Protein AF-A0A7W1N924-F1 (afdb_monomer_lite)

pLDDT: mean 76.44, std 26.99, range [22.59, 98.5]

Foldseek 3Di:
DDDDDDDDDDDDDPDDDDDDPPPPDDDDDDDDDDDPPPDDDDDDDDDDDDPPPDDDDDDDDDDDDDDDDDDDDDDDPDDDPDDDDPPDDPDDPPQAFPFQQEKFWEFDPFKIWIAHDCVLPVPRIDIFTLDLVSLVVVLVVSVVSVRAEYEYEYDPDSVPSSCVVCVVSNHHYAYFDCVQLVDPDDDDDRNVSRVSRRVCNRRVSTHGDDDDDPLVVVLVVLVVVLVVLVVQLVVLQVLLVVLCVVQQQQQVVQAVGLLDQLNLVLLVCVLVPDQQLLVSLVSDDPPGPDDSVVSSVSSDGNSDPVSNVSNVVSSVSSVVSVVSSVVSVVVSVVSVVVVDPDDPPD

Sequence (346 aa):
MNVDDERPGLKTDPHNGVANPFRAWSGSAANADNGGDVRLPPSIDPAGQSMQRFQRSWPEPLVIDGGIMSQARNPQPRRTRKASPPPRAPFDETLSKIHSHAAGIDIGASEHWVCIDPRLDAKSTRRFGAFTEDLDQLVSWLLERQITTVAMEATGIYWRSLYLKLSEAGIEAVLVDPRQTRNPRGRKTDMLDCQWIWQLHAHGLISGGFVPPEQMHALRQIMRLRCKRVKEIGVSLVEMQRALSAMNFKLQHVIADVGGKTGLAIIDAILAGTRDPRELARLRDYRCREDEKTIAKAMTGTWREECLFELAQARKDYQHFKDSIADCDTEIARRLETLLPKPSYE

Structure (mmCIF, N/CA/C/O backbone):
data_AF-A0A7W1N924-F1
#
_entry.id   AF-A0A7W1N924-F1
#
loop_
_atom_site.group_PDB
_atom_site.id
_atom_site.type_symbol
_atom_site.label_atom_id
_atom_site.label_alt_id
_atom_site.label_comp_id
_atom_site.label_asym_id
_atom_site.label_entity_id
_atom_site.label_seq_id
_atom_site.pdbx_PDB_ins_code
_atom_site.Cartn_x
_atom_site.Cartn_y
_atom_site.Cartn_z
_atom_site.occupancy
_atom_site.B_iso_or_equiv
_atom_site.auth_seq_id
_atom_site.auth_comp_id
_atom_site.auth_asym_id
_atom_site.auth_atom_id
_atom_site.pdbx_PDB_model_num
ATOM 1 N N . MET A 1 1 ? -77.540 -15.790 -20.356 1.00 36.84 1 MET A N 1
ATOM 2 C CA . MET A 1 1 ? -77.116 -17.177 -20.620 1.00 36.84 1 MET A CA 1
ATOM 3 C C . MET A 1 1 ? -76.049 -17.520 -19.598 1.00 36.84 1 MET A C 1
ATOM 5 O O . MET A 1 1 ? -75.052 -16.815 -19.561 1.00 36.84 1 MET A O 1
ATOM 9 N N . ASN A 1 2 ? -76.322 -18.489 -18.721 1.00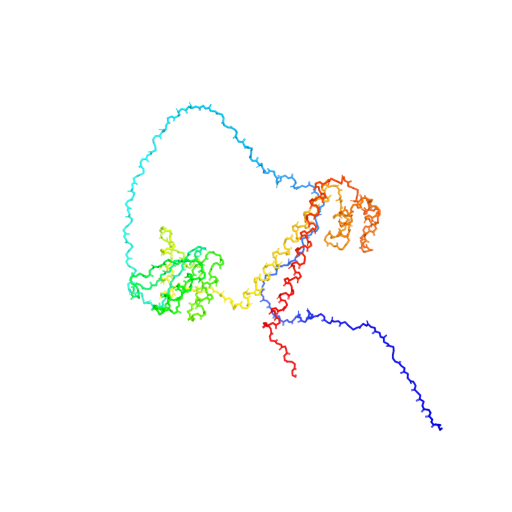 28.75 2 ASN A N 1
ATOM 10 C CA . ASN A 1 2 ? -75.537 -19.720 -18.517 1.00 28.75 2 ASN A CA 1
ATOM 11 C C . ASN A 1 2 ? -74.148 -19.742 -19.211 1.00 28.75 2 ASN A C 1
ATOM 13 O O . ASN A 1 2 ? -74.085 -19.414 -20.393 1.00 28.75 2 ASN A O 1
ATOM 17 N N . VAL A 1 3 ? -73.046 -20.193 -18.597 1.00 35.25 3 VAL A N 1
ATOM 18 C CA . VAL A 1 3 ? -72.894 -21.141 -17.468 1.00 35.25 3 VAL A CA 1
ATOM 19 C C . VAL A 1 3 ? -71.451 -21.044 -16.904 1.00 35.25 3 VAL A C 1
ATOM 21 O O . VAL A 1 3 ? -70.556 -20.742 -17.686 1.00 35.25 3 VAL A O 1
ATOM 24 N N . ASP A 1 4 ? -71.296 -21.216 -15.581 1.00 34.06 4 ASP A N 1
ATOM 25 C CA . ASP A 1 4 ? -70.270 -21.939 -14.769 1.00 34.06 4 ASP A CA 1
ATOM 26 C C . ASP A 1 4 ? -68.777 -22.014 -15.216 1.00 34.06 4 ASP A C 1
ATOM 28 O O . ASP A 1 4 ? -68.472 -22.009 -16.401 1.00 34.06 4 ASP A O 1
ATOM 32 N N . ASP A 1 5 ? -67.755 -22.218 -14.366 1.00 35.03 5 ASP A N 1
ATOM 33 C CA . ASP A 1 5 ? -67.502 -22.080 -12.908 1.00 35.03 5 ASP A CA 1
ATOM 34 C C . ASP A 1 5 ? -65.967 -22.307 -12.686 1.00 35.03 5 ASP A C 1
ATOM 36 O O . ASP A 1 5 ? -65.213 -22.494 -13.640 1.00 35.03 5 ASP A O 1
ATOM 40 N N . GLU A 1 6 ? -65.525 -22.315 -11.428 1.00 31.11 6 GLU A N 1
ATOM 41 C CA . GLU A 1 6 ? -64.261 -22.814 -10.861 1.00 31.11 6 GLU A CA 1
ATOM 42 C C . GLU A 1 6 ? -63.073 -21.840 -10.639 1.00 31.11 6 GLU A C 1
ATOM 44 O O . GLU A 1 6 ? -62.426 -21.271 -11.517 1.00 31.11 6 GLU A O 1
ATOM 49 N N . ARG A 1 7 ? -62.784 -21.706 -9.337 1.00 32.00 7 ARG A N 1
ATOM 50 C CA . ARG A 1 7 ? -61.612 -21.136 -8.638 1.00 32.00 7 ARG A CA 1
ATOM 51 C C . ARG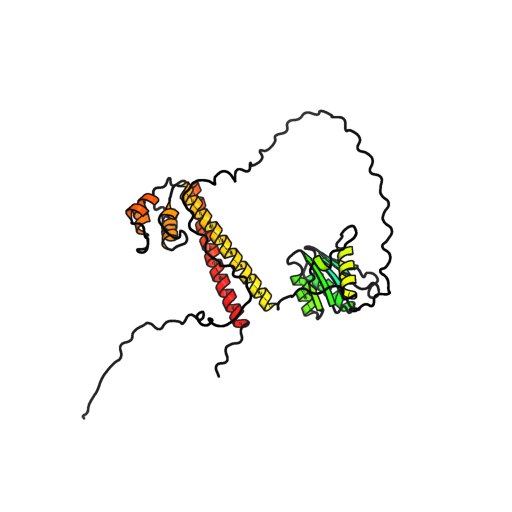 A 1 7 ? -60.491 -22.216 -8.555 1.00 32.00 7 ARG A C 1
ATOM 53 O O . ARG A 1 7 ? -60.816 -23.361 -8.850 1.00 32.00 7 ARG A O 1
ATOM 60 N N . PRO A 1 8 ? -59.237 -21.969 -8.077 1.00 39.28 8 PRO A N 1
ATOM 61 C CA . PRO A 1 8 ? -58.857 -20.963 -7.074 1.00 39.28 8 PRO A CA 1
ATOM 62 C C . PRO A 1 8 ? -57.503 -20.240 -7.248 1.00 39.28 8 PRO A C 1
ATOM 64 O O . PRO A 1 8 ? -56.686 -20.539 -8.110 1.00 39.28 8 PRO A O 1
ATOM 67 N N . GLY A 1 9 ? -57.280 -19.237 -6.390 1.00 29.94 9 GLY A N 1
ATOM 68 C CA . GLY A 1 9 ? -56.105 -18.364 -6.438 1.00 29.94 9 GLY A CA 1
ATOM 69 C C . GLY A 1 9 ? -54.878 -18.879 -5.679 1.00 29.94 9 GLY A C 1
ATOM 70 O O . GLY A 1 9 ? -54.983 -19.680 -4.749 1.00 29.94 9 GLY A O 1
ATOM 71 N N . LEU A 1 10 ? -53.717 -18.321 -6.030 1.00 27.48 10 LEU A N 1
ATOM 72 C CA . LEU A 1 10 ? -52.459 -18.482 -5.303 1.00 27.48 10 LEU A CA 1
ATOM 73 C C . LEU A 1 10 ? -52.115 -17.191 -4.547 1.00 27.48 10 LEU A C 1
ATOM 75 O O . LEU A 1 10 ? -52.182 -16.095 -5.102 1.00 27.48 10 LEU A O 1
ATOM 79 N N . LYS A 1 11 ? -51.740 -17.326 -3.272 1.00 28.50 11 LYS A N 1
ATOM 80 C CA . LYS A 1 11 ? -51.241 -16.215 -2.450 1.00 28.50 11 LYS A CA 1
ATOM 81 C C . LYS A 1 11 ? -49.817 -15.851 -2.876 1.00 28.50 11 LYS A C 1
ATOM 83 O O . LYS A 1 11 ? -49.002 -16.736 -3.117 1.00 28.50 11 LYS A O 1
ATOM 88 N N . THR A 1 12 ? -49.512 -14.560 -2.907 1.00 29.58 12 THR A N 1
ATOM 89 C CA . THR A 1 12 ? -48.149 -14.041 -3.069 1.00 29.58 12 THR A CA 1
ATOM 90 C C . THR A 1 12 ? -47.388 -14.105 -1.747 1.00 29.58 12 THR A C 1
ATOM 92 O O . THR A 1 12 ? -47.875 -13.557 -0.758 1.00 29.58 12 THR A O 1
ATOM 95 N N . ASP A 1 13 ? -46.188 -14.685 -1.746 1.00 28.47 13 ASP A N 1
ATOM 96 C CA . ASP A 1 13 ? -45.265 -14.678 -0.602 1.00 28.47 13 ASP A CA 1
ATOM 97 C C . ASP A 1 13 ? -43.918 -14.046 -1.035 1.00 28.47 13 ASP A C 1
ATOM 99 O O . ASP A 1 13 ? -43.325 -14.509 -2.016 1.00 28.47 13 ASP A O 1
ATOM 103 N N . PRO A 1 14 ? -43.433 -12.957 -0.403 1.00 31.56 14 PRO A N 1
ATOM 104 C CA . PRO A 1 14 ? -42.339 -12.145 -0.940 1.00 31.56 14 PRO A CA 1
ATOM 105 C C . PRO A 1 14 ? -40.959 -12.547 -0.390 1.00 31.56 14 PRO A C 1
ATOM 107 O O . PRO A 1 14 ? -40.269 -11.747 0.242 1.00 31.56 14 PRO A O 1
ATOM 110 N N . HIS A 1 15 ? -40.510 -13.770 -0.677 1.00 32.53 15 HIS A N 1
ATOM 111 C CA . HIS A 1 15 ? -39.132 -14.195 -0.399 1.00 32.53 15 HIS A CA 1
ATOM 112 C C . HIS A 1 15 ? -38.534 -14.985 -1.566 1.00 32.53 15 HIS A C 1
ATOM 114 O O . HIS A 1 15 ? -38.559 -16.213 -1.578 1.00 32.53 15 HIS A O 1
ATOM 120 N N . ASN A 1 16 ? -37.922 -14.276 -2.521 1.00 28.69 16 ASN A N 1
ATOM 121 C CA . ASN A 1 16 ? -37.004 -14.890 -3.479 1.00 28.69 16 ASN A CA 1
ATOM 122 C C . ASN A 1 16 ? -35.584 -14.368 -3.222 1.00 28.69 16 ASN A C 1
ATOM 124 O O . ASN A 1 16 ? -35.317 -13.171 -3.338 1.00 28.69 16 ASN A O 1
ATOM 128 N N . GLY A 1 17 ? -34.702 -15.256 -2.765 1.00 26.89 17 GLY A N 1
ATOM 129 C CA . GLY A 1 17 ? -33.365 -14.898 -2.299 1.00 26.89 17 GLY A CA 1
ATOM 130 C C . GLY A 1 17 ? -32.364 -14.771 -3.443 1.00 26.89 17 GLY A C 1
ATOM 131 O O . GLY A 1 17 ? -32.263 -15.656 -4.288 1.00 26.89 17 GLY A O 1
ATOM 132 N N . VAL A 1 18 ? -31.560 -13.706 -3.427 1.00 29.27 18 VAL A N 1
ATOM 133 C CA . VAL A 1 18 ? -30.380 -13.600 -4.295 1.00 29.27 18 VAL A CA 1
ATOM 134 C C . VAL A 1 18 ? -29.358 -14.649 -3.849 1.00 29.27 18 VAL A C 1
ATOM 136 O O . VAL A 1 18 ? -28.863 -14.609 -2.720 1.00 29.27 18 VAL A O 1
ATOM 139 N N . ALA A 1 19 ? -29.055 -15.607 -4.725 1.00 28.03 19 ALA A N 1
ATOM 140 C CA . ALA A 1 19 ? -28.103 -16.671 -4.435 1.00 28.03 19 ALA A CA 1
ATOM 141 C C . ALA A 1 19 ? -26.671 -16.117 -4.316 1.00 28.03 19 ALA A C 1
ATOM 143 O O . ALA A 1 19 ? -26.166 -15.449 -5.216 1.00 28.03 19 ALA A O 1
ATOM 144 N N . ASN A 1 20 ? -26.004 -16.423 -3.202 1.00 31.23 20 ASN A N 1
ATOM 145 C CA . ASN A 1 20 ? -24.604 -16.071 -2.969 1.00 31.23 20 ASN A CA 1
ATOM 146 C C . ASN A 1 20 ? -23.681 -17.014 -3.781 1.00 31.23 20 ASN A C 1
ATOM 148 O O . ASN A 1 20 ? -23.712 -18.222 -3.530 1.00 31.23 20 ASN A O 1
ATOM 152 N N . PRO A 1 21 ? -22.843 -16.509 -4.711 1.00 27.70 21 PRO A N 1
ATOM 153 C CA . PRO A 1 21 ? -22.075 -17.346 -5.639 1.00 27.70 21 PRO A CA 1
ATOM 154 C C . PRO A 1 21 ? -20.887 -18.105 -5.011 1.00 27.70 21 PRO A C 1
ATOM 156 O O . PRO A 1 21 ? -20.275 -18.934 -5.677 1.00 27.70 21 PRO A O 1
ATOM 159 N N . PHE A 1 22 ? -20.553 -17.886 -3.735 1.00 28.69 22 PHE A N 1
ATOM 160 C CA . PHE A 1 22 ? -19.347 -18.449 -3.101 1.00 28.69 22 PHE A CA 1
ATOM 161 C C . PHE A 1 22 ? -19.443 -19.916 -2.625 1.00 28.69 22 PHE A C 1
ATOM 163 O O . PHE A 1 22 ? -18.600 -20.358 -1.845 1.00 28.69 22 PHE A O 1
ATOM 170 N N . ARG A 1 23 ? -20.454 -20.696 -3.042 1.00 28.05 23 ARG A N 1
ATOM 171 C CA . ARG A 1 23 ? -20.750 -22.015 -2.434 1.00 28.05 23 ARG A CA 1
ATOM 172 C C . ARG A 1 23 ? -20.364 -23.262 -3.240 1.00 28.05 23 ARG A C 1
ATOM 174 O O . ARG A 1 23 ? -20.746 -24.359 -2.844 1.00 28.05 23 ARG A O 1
ATOM 181 N N . ALA A 1 24 ? -19.605 -23.119 -4.324 1.00 27.50 24 ALA A N 1
ATOM 182 C CA . ALA A 1 24 ? -19.216 -24.231 -5.194 1.00 27.50 24 ALA A CA 1
ATOM 183 C C . ALA A 1 24 ? -17.688 -24.374 -5.321 1.00 27.50 24 ALA A C 1
ATOM 185 O O . ALA A 1 24 ? -17.133 -24.037 -6.359 1.00 27.50 24 ALA A O 1
ATOM 186 N N . TRP A 1 25 ? -17.014 -24.880 -4.276 1.00 23.36 25 TRP A N 1
ATOM 187 C CA . TRP A 1 25 ? -15.669 -25.483 -4.374 1.00 23.36 25 TRP A CA 1
ATOM 188 C C . TRP A 1 25 ? -15.350 -26.321 -3.114 1.00 23.36 25 TRP A C 1
ATOM 190 O O . TRP A 1 25 ? -14.852 -25.799 -2.118 1.00 23.36 25 TRP A O 1
ATOM 200 N N . SER A 1 26 ? -15.644 -27.629 -3.131 1.00 25.59 26 SER A N 1
ATOM 201 C CA . SER A 1 26 ? -15.153 -28.568 -2.103 1.00 25.59 26 SER A CA 1
ATOM 202 C C . SER A 1 26 ? -15.081 -30.023 -2.595 1.00 25.59 26 SER A C 1
ATOM 204 O O . SER A 1 26 ? -16.112 -30.625 -2.887 1.00 25.59 26 SER A O 1
ATOM 206 N N . GLY A 1 27 ? -13.856 -30.573 -2.592 1.00 22.59 27 GLY A N 1
ATOM 207 C CA . GLY A 1 27 ? -13.473 -31.949 -2.967 1.00 22.59 27 GLY A CA 1
ATOM 208 C C . GLY A 1 27 ? -13.093 -32.106 -4.451 1.00 22.59 27 GLY A C 1
ATOM 209 O O . GLY A 1 27 ? -13.760 -31.538 -5.304 1.00 22.59 27 GLY A O 1
ATOM 210 N N . SER A 1 28 ? -12.068 -32.866 -4.860 1.00 23.89 28 SER A N 1
ATOM 211 C CA . SER A 1 28 ? -10.916 -33.500 -4.170 1.00 23.89 28 SER A CA 1
ATOM 212 C C . SER A 1 28 ? -9.960 -34.031 -5.270 1.00 23.89 28 SER A C 1
ATOM 214 O O . SER A 1 28 ? -10.451 -34.353 -6.346 1.00 23.89 28 SER A O 1
ATOM 216 N N . ALA A 1 29 ? -8.635 -34.193 -5.153 1.00 24.69 29 ALA A N 1
ATOM 217 C CA . ALA A 1 29 ? -7.624 -33.989 -4.096 1.00 24.69 29 ALA A CA 1
ATOM 218 C C . ALA A 1 29 ? -6.278 -33.586 -4.808 1.00 24.69 29 ALA A C 1
ATOM 220 O O . ALA A 1 29 ? -6.346 -33.176 -5.962 1.00 24.69 29 ALA A O 1
ATOM 221 N N . ALA A 1 30 ? -5.035 -33.632 -4.295 1.00 25.44 30 ALA A N 1
ATOM 222 C CA . ALA A 1 30 ? -4.430 -34.112 -3.043 1.00 25.44 30 ALA A CA 1
ATOM 223 C C . ALA A 1 30 ? -3.067 -33.409 -2.763 1.00 25.44 30 ALA A C 1
ATOM 225 O O . ALA A 1 30 ? -2.529 -32.719 -3.622 1.00 25.44 30 ALA A O 1
ATOM 226 N N . ASN A 1 31 ? -2.508 -33.652 -1.571 1.00 24.95 31 ASN A N 1
ATOM 227 C CA . ASN A 1 31 ? -1.108 -33.526 -1.119 1.00 24.95 31 ASN A CA 1
ATOM 228 C C . ASN A 1 31 ? -0.146 -32.497 -1.760 1.00 24.95 31 ASN A C 1
ATOM 230 O O . ASN A 1 31 ? 0.613 -32.816 -2.674 1.00 24.95 31 ASN A O 1
ATOM 234 N N . ALA A 1 32 ? 0.017 -31.367 -1.064 1.00 26.88 32 ALA A N 1
ATOM 235 C CA . ALA A 1 32 ? 1.338 -30.869 -0.657 1.00 26.88 32 ALA A CA 1
ATOM 236 C C . ALA A 1 32 ? 1.207 -30.111 0.681 1.00 26.88 32 ALA A C 1
ATOM 238 O O . ALA A 1 32 ? 0.388 -29.199 0.795 1.00 26.88 32 ALA A O 1
ATOM 239 N N . ASP A 1 33 ? 1.978 -30.498 1.701 1.00 30.31 33 ASP A N 1
ATOM 240 C CA . ASP A 1 33 ? 1.878 -29.933 3.054 1.00 30.31 33 ASP A CA 1
ATOM 241 C C . ASP A 1 33 ? 2.389 -28.486 3.152 1.00 30.31 33 ASP A C 1
ATOM 243 O O . ASP A 1 33 ? 3.551 -28.208 2.853 1.00 30.31 33 ASP A O 1
ATOM 247 N N . ASN A 1 34 ? 1.533 -27.586 3.654 1.00 27.47 34 ASN A N 1
ATOM 248 C CA . ASN A 1 34 ? 1.884 -26.507 4.595 1.00 27.47 34 ASN A CA 1
ATOM 249 C C . ASN A 1 34 ? 0.614 -25.755 5.050 1.00 27.47 34 ASN A C 1
ATOM 251 O O . ASN A 1 34 ? 0.309 -24.647 4.605 1.00 27.47 34 ASN A O 1
ATOM 255 N N . GLY A 1 35 ? -0.157 -26.381 5.944 1.00 24.70 35 GLY A N 1
ATOM 256 C CA . GLY A 1 35 ? -1.385 -25.812 6.504 1.00 24.70 35 GLY A CA 1
ATOM 257 C C . GLY A 1 35 ? -1.130 -24.744 7.573 1.00 24.70 35 GLY A C 1
ATOM 258 O O . GLY A 1 35 ? -1.071 -25.052 8.761 1.00 24.70 35 GLY A O 1
ATOM 259 N N . GLY A 1 36 ? -1.035 -23.477 7.165 1.00 25.31 36 GLY A N 1
ATOM 260 C CA . GLY A 1 36 ? -1.082 -22.327 8.074 1.00 25.31 36 GLY A CA 1
ATOM 261 C C . GLY A 1 36 ? -2.518 -21.978 8.479 1.00 25.31 36 GLY A C 1
ATOM 262 O O . GLY A 1 36 ? -3.127 -21.104 7.868 1.00 25.31 36 GLY A O 1
ATOM 263 N N . ASP A 1 37 ? -3.051 -22.663 9.494 1.00 25.94 37 ASP A N 1
ATOM 264 C CA . ASP A 1 37 ? -4.387 -22.436 10.071 1.00 25.94 37 ASP A CA 1
ATOM 265 C C . ASP A 1 37 ? -4.533 -20.988 10.595 1.00 25.94 37 ASP A C 1
ATOM 267 O O . ASP A 1 37 ? -3.957 -20.626 11.626 1.00 25.94 37 ASP A O 1
ATOM 271 N N . VAL A 1 38 ? -5.287 -20.135 9.884 1.00 29.89 38 VAL A N 1
ATOM 272 C CA . VAL A 1 38 ? -5.553 -18.742 10.295 1.00 29.89 38 VAL A CA 1
ATOM 273 C C . VAL A 1 38 ? -6.630 -18.726 11.379 1.00 29.89 38 VAL A C 1
ATOM 275 O O . VAL A 1 38 ? -7.768 -18.300 11.173 1.00 29.89 38 VAL A O 1
ATOM 278 N N . ARG A 1 39 ? -6.249 -19.173 12.576 1.00 24.81 39 ARG A N 1
ATOM 279 C CA . ARG A 1 39 ? -7.031 -18.922 13.785 1.00 24.81 39 ARG A CA 1
ATOM 280 C C . ARG A 1 39 ? -6.991 -17.437 14.112 1.00 24.81 39 ARG A C 1
ATOM 282 O O . ARG A 1 39 ? -5.923 -16.825 14.162 1.00 24.81 39 ARG A O 1
ATOM 289 N N . LEU A 1 40 ? -8.159 -16.882 14.422 1.00 30.25 40 LEU A N 1
ATOM 290 C CA . LEU A 1 40 ? -8.235 -15.677 15.243 1.00 30.25 40 LEU A CA 1
ATOM 291 C C . LEU A 1 40 ? -7.469 -15.939 16.556 1.00 30.25 40 LEU A C 1
ATOM 293 O O . LEU A 1 40 ? -7.555 -17.055 17.081 1.00 30.25 40 LEU A O 1
ATOM 297 N N . PRO A 1 41 ? -6.712 -14.961 17.085 1.00 31.19 41 PRO A N 1
ATOM 298 C CA . PRO A 1 41 ? -5.990 -15.153 18.336 1.00 31.19 41 PRO A CA 1
ATOM 299 C C . PRO A 1 41 ? -6.976 -15.507 19.462 1.00 31.19 41 PRO A C 1
ATOM 301 O O . PRO A 1 41 ? -8.076 -14.946 19.500 1.00 31.19 41 PRO A O 1
ATOM 304 N N . PRO A 1 42 ? -6.618 -16.431 20.372 1.00 28.89 42 PRO A N 1
ATOM 305 C CA . PRO A 1 42 ? -7.481 -16.779 21.490 1.00 28.89 42 PRO A CA 1
ATOM 306 C C . PRO A 1 42 ? -7.708 -15.567 22.401 1.00 28.89 42 PRO A C 1
ATOM 308 O O . PRO A 1 42 ? -6.880 -14.657 22.481 1.00 28.89 42 PRO A O 1
ATOM 311 N N . SER A 1 43 ? -8.840 -15.583 23.103 1.00 32.38 43 SER A N 1
ATOM 312 C CA . SER A 1 43 ? -9.196 -14.600 24.125 1.00 32.38 43 SER A CA 1
ATOM 313 C C . SER A 1 43 ? -8.056 -14.386 25.121 1.00 32.38 43 SER A C 1
ATOM 315 O O . SER A 1 43 ? -7.522 -15.351 25.667 1.00 32.38 43 SER A O 1
ATOM 317 N N . ILE A 1 44 ? -7.716 -13.121 25.376 1.00 37.56 44 ILE A N 1
ATOM 318 C CA . ILE A 1 44 ? -6.701 -12.736 26.361 1.00 37.56 44 ILE A CA 1
ATOM 319 C C . ILE A 1 44 ? -7.202 -13.116 27.759 1.00 37.56 44 ILE A C 1
ATOM 321 O O . ILE A 1 44 ? -8.193 -12.560 28.234 1.00 37.56 44 ILE A O 1
ATOM 325 N N . ASP A 1 45 ? -6.502 -14.045 28.407 1.00 29.34 45 ASP A N 1
ATOM 326 C CA . ASP A 1 45 ? -6.783 -14.471 29.781 1.00 29.34 45 ASP A CA 1
ATOM 327 C C . ASP A 1 45 ? -6.360 -13.373 30.789 1.00 29.34 45 ASP A C 1
ATOM 329 O O . ASP A 1 45 ? -5.341 -12.699 30.576 1.00 29.34 45 ASP A O 1
ATOM 333 N N . PRO A 1 46 ? -7.107 -13.131 31.885 1.00 34.59 46 PRO A N 1
ATOM 334 C CA . PRO A 1 46 ? -6.949 -11.930 32.698 1.00 34.59 46 PRO A CA 1
ATOM 335 C C . PRO A 1 46 ? -5.900 -12.108 33.808 1.00 34.59 46 PRO A C 1
ATOM 337 O O . PRO A 1 46 ? -6.231 -12.227 34.987 1.00 34.59 46 PRO A O 1
ATOM 340 N N . ALA A 1 47 ? -4.617 -12.044 33.448 1.00 29.16 47 ALA A N 1
ATOM 341 C CA . ALA A 1 47 ? -3.515 -11.922 34.404 1.00 29.16 47 ALA A CA 1
ATOM 342 C C . ALA A 1 47 ? -2.597 -10.747 34.030 1.00 29.16 47 ALA A C 1
ATOM 344 O O . ALA A 1 47 ? -1.924 -10.752 33.000 1.00 29.16 47 ALA A O 1
ATOM 345 N N . GLY A 1 48 ? -2.574 -9.707 34.868 1.00 40.16 48 GLY A N 1
ATOM 346 C CA . GLY A 1 48 ? -1.811 -8.485 34.607 1.00 40.16 48 GLY A CA 1
ATOM 347 C C . GLY A 1 48 ? -0.299 -8.708 34.678 1.00 40.16 48 GLY A C 1
ATOM 348 O O . GLY A 1 48 ? 0.266 -8.697 35.768 1.00 40.16 48 GLY A O 1
ATOM 349 N N . GLN A 1 49 ? 0.359 -8.875 33.525 1.00 34.12 49 GLN A N 1
ATOM 350 C CA . GLN A 1 49 ? 1.820 -9.015 33.444 1.00 34.12 49 GLN A CA 1
ATOM 351 C C . GLN A 1 49 ? 2.399 -8.615 32.064 1.00 34.12 49 GLN A C 1
ATOM 353 O O . GLN A 1 49 ? 3.015 -9.414 31.365 1.00 34.12 49 GLN A O 1
ATOM 358 N N . SER A 1 50 ? 2.223 -7.351 31.649 1.00 32.56 50 SER A N 1
ATOM 359 C CA . SER A 1 50 ? 2.929 -6.804 30.463 1.00 32.56 50 SER A CA 1
ATOM 360 C C . SER A 1 50 ? 3.177 -5.280 30.436 1.00 32.56 50 SER A C 1
ATOM 362 O O . SER A 1 50 ? 3.807 -4.782 29.501 1.00 32.56 50 SER A O 1
ATOM 364 N N . MET A 1 51 ? 2.796 -4.516 31.469 1.00 28.44 51 MET A N 1
ATOM 365 C CA . MET A 1 51 ? 3.012 -3.054 31.545 1.00 28.44 51 MET A CA 1
ATOM 366 C C . MET A 1 51 ? 4.439 -2.634 31.982 1.00 28.44 51 MET A C 1
ATOM 368 O O . MET A 1 51 ? 4.604 -1.793 32.857 1.00 28.44 51 MET A O 1
ATOM 372 N N . GLN A 1 52 ? 5.493 -3.195 31.373 1.00 31.83 52 GLN A N 1
ATOM 373 C CA . GLN A 1 52 ? 6.889 -2.749 31.603 1.00 31.83 52 GLN A CA 1
ATOM 374 C C . GLN A 1 52 ? 7.765 -2.661 30.335 1.00 31.83 52 GLN A C 1
ATOM 376 O O . GLN A 1 52 ? 8.988 -2.562 30.414 1.00 31.83 52 GLN A O 1
ATOM 381 N N . ARG A 1 53 ? 7.169 -2.649 29.136 1.00 32.97 53 ARG A N 1
ATOM 382 C CA . ARG A 1 53 ? 7.904 -2.410 27.879 1.00 32.97 53 ARG A CA 1
ATOM 383 C C . ARG A 1 53 ? 7.196 -1.420 26.956 1.00 32.97 53 ARG A C 1
ATOM 385 O O . ARG A 1 53 ? 6.843 -1.797 25.854 1.00 32.97 53 ARG A O 1
ATOM 392 N N . PHE A 1 54 ? 7.035 -0.165 27.381 1.00 29.06 54 PHE A N 1
ATOM 393 C CA . PHE A 1 54 ? 6.971 1.003 26.478 1.00 29.06 54 PHE A CA 1
ATOM 394 C C . PHE A 1 54 ? 7.116 2.315 27.271 1.00 29.06 54 PHE A C 1
ATOM 396 O O . PHE A 1 54 ? 6.206 3.129 27.359 1.00 29.06 54 PHE A O 1
ATOM 403 N N . GLN A 1 55 ? 8.301 2.529 27.847 1.00 30.25 55 GLN A N 1
ATOM 404 C CA . GLN A 1 55 ? 8.696 3.817 28.420 1.00 30.25 55 GLN A CA 1
ATOM 405 C C . GLN A 1 55 ? 10.030 4.225 27.786 1.00 30.25 55 GLN A C 1
ATOM 407 O O . GLN A 1 55 ? 11.104 4.019 28.344 1.00 30.25 55 GLN A O 1
ATOM 412 N N . ARG A 1 56 ? 9.961 4.715 26.540 1.00 29.70 56 ARG A N 1
ATOM 413 C CA . ARG A 1 56 ? 11.097 5.360 25.870 1.00 29.70 56 ARG A CA 1
ATOM 414 C C . ARG A 1 56 ? 10.971 6.863 26.067 1.00 29.70 56 ARG A C 1
ATOM 416 O O . ARG A 1 56 ? 9.950 7.449 25.722 1.00 29.70 56 ARG A O 1
ATOM 423 N N . SER A 1 57 ? 12.004 7.437 26.668 1.00 31.16 57 SER A N 1
ATOM 424 C CA . SER A 1 57 ? 12.127 8.854 26.979 1.00 31.16 57 SER A CA 1
ATOM 425 C C . SER A 1 57 ? 12.113 9.722 25.722 1.00 31.16 57 SER A C 1
ATOM 427 O O . SER A 1 57 ? 12.773 9.415 24.728 1.00 31.16 57 SER A O 1
ATOM 429 N N . TRP A 1 58 ? 11.404 10.845 25.806 1.00 28.89 58 TRP A N 1
ATOM 430 C CA . TRP A 1 58 ? 11.639 11.992 24.935 1.00 28.89 58 TRP A CA 1
ATOM 431 C C . TRP A 1 58 ? 12.868 12.754 25.465 1.00 28.89 58 TRP A C 1
ATOM 433 O O . TRP A 1 58 ? 13.000 12.875 26.684 1.00 28.89 58 TRP A O 1
ATOM 443 N N . PRO A 1 59 ? 13.788 13.229 24.608 1.00 32.31 59 PRO A N 1
ATOM 444 C CA . PRO A 1 59 ? 14.927 14.029 25.049 1.00 32.31 59 PRO A CA 1
ATOM 445 C C . PRO A 1 59 ? 14.508 15.482 25.320 1.00 32.31 59 PRO A C 1
ATOM 447 O O . PRO A 1 59 ? 13.810 16.089 24.508 1.00 32.31 59 PRO A O 1
ATOM 450 N N . GLU A 1 60 ? 14.959 16.047 26.441 1.00 34.38 60 GLU A N 1
ATOM 451 C CA . GLU A 1 60 ? 14.758 17.466 26.761 1.00 34.38 60 GLU A CA 1
ATOM 452 C C . GLU A 1 60 ? 15.678 18.393 25.937 1.00 34.38 60 GLU A C 1
ATOM 454 O O . GLU A 1 60 ? 16.771 17.981 25.530 1.00 34.38 60 GLU A O 1
ATOM 459 N N . PRO A 1 61 ? 15.267 19.652 25.682 1.00 32.28 61 PRO A N 1
ATOM 460 C CA . PRO A 1 61 ? 16.079 20.620 24.950 1.00 32.28 61 PRO A CA 1
ATOM 461 C C . PRO A 1 61 ? 17.208 21.199 25.820 1.00 32.28 61 PRO A C 1
ATOM 463 O O . PRO A 1 61 ? 16.957 21.806 26.860 1.00 32.28 61 PRO A O 1
ATOM 466 N N . LEU A 1 62 ? 18.461 21.083 25.364 1.00 31.97 62 LEU A N 1
ATOM 467 C CA . LEU A 1 62 ? 19.593 21.759 26.007 1.00 31.97 62 LEU A CA 1
ATOM 468 C C . LEU A 1 62 ? 19.605 23.264 25.701 1.00 31.97 62 LEU A C 1
ATOM 470 O O . LEU A 1 62 ? 19.757 23.675 24.551 1.00 31.97 62 LEU A O 1
ATOM 474 N N . VAL A 1 63 ? 19.563 24.069 26.762 1.00 30.30 63 VAL A N 1
ATOM 475 C CA . VAL A 1 63 ? 20.025 25.463 26.761 1.00 30.30 63 VAL A CA 1
ATOM 476 C C . VAL A 1 63 ? 21.552 25.462 26.885 1.00 30.30 63 VAL A C 1
ATOM 478 O O . VAL A 1 63 ? 22.103 24.707 27.686 1.00 30.30 63 VAL A O 1
ATOM 481 N N . ILE A 1 64 ? 22.244 26.296 26.103 1.00 35.09 64 ILE A N 1
ATOM 482 C CA . ILE A 1 64 ? 23.702 26.466 26.184 1.00 35.09 64 ILE A CA 1
ATOM 483 C C . ILE A 1 64 ? 24.008 27.949 26.386 1.00 35.09 64 ILE A C 1
ATOM 485 O O . ILE A 1 64 ? 23.886 28.736 25.449 1.00 35.09 64 ILE A O 1
ATOM 489 N N . ASP A 1 65 ? 24.436 28.296 27.598 1.00 32.44 65 ASP A N 1
ATOM 490 C CA . ASP A 1 65 ? 25.064 29.583 27.898 1.00 32.44 65 ASP A CA 1
ATOM 491 C C . ASP A 1 65 ? 26.590 29.511 27.710 1.00 32.44 65 ASP A C 1
ATOM 493 O O . ASP A 1 65 ? 27.197 28.436 27.725 1.00 32.44 65 ASP A O 1
ATOM 497 N N . GLY A 1 66 ? 27.210 30.664 27.454 1.00 29.81 66 GLY A N 1
ATOM 498 C CA . GLY A 1 66 ? 28.565 30.745 26.899 1.00 29.81 66 GLY A CA 1
ATOM 499 C C . GLY A 1 66 ? 29.720 30.417 27.859 1.00 29.81 66 GLY A C 1
ATOM 500 O O . GLY A 1 66 ? 29.687 30.722 29.047 1.00 29.81 66 GLY A O 1
ATOM 501 N N . GLY A 1 67 ? 30.814 29.880 27.304 1.00 28.98 67 GLY A N 1
ATOM 502 C CA . GLY A 1 67 ? 32.082 29.692 28.018 1.00 28.98 67 GLY A CA 1
ATOM 503 C C . GLY A 1 67 ? 33.136 28.972 27.172 1.00 28.98 67 GLY A C 1
ATOM 504 O O . GLY A 1 67 ? 33.041 27.770 26.937 1.00 28.98 67 GLY A O 1
ATOM 505 N N . ILE A 1 68 ? 34.156 29.693 26.697 1.00 31.42 68 ILE A N 1
ATOM 506 C CA . ILE A 1 68 ? 35.228 29.114 25.871 1.00 31.42 68 ILE A CA 1
ATOM 507 C C . ILE A 1 68 ? 36.275 28.447 26.773 1.00 31.42 68 ILE A C 1
ATOM 509 O O . ILE A 1 68 ? 37.044 29.134 27.440 1.00 31.42 68 ILE A O 1
ATOM 513 N N . MET A 1 69 ? 36.380 27.115 26.718 1.00 29.48 69 MET A N 1
ATOM 514 C CA . MET A 1 69 ? 37.570 26.385 27.174 1.00 29.48 69 MET A CA 1
ATOM 515 C C . MET A 1 69 ? 38.178 25.581 26.023 1.00 29.48 69 MET A C 1
ATOM 517 O O . MET A 1 69 ? 37.592 24.629 25.509 1.00 29.48 69 MET A O 1
ATOM 521 N N . SER A 1 70 ? 39.387 25.963 25.617 1.00 31.23 70 SER A N 1
ATOM 522 C CA . SER A 1 70 ? 40.146 25.296 24.562 1.00 31.23 70 SER A CA 1
ATOM 523 C C . SER A 1 70 ? 40.819 24.020 25.079 1.00 31.23 70 SER A C 1
ATOM 525 O O . SER A 1 70 ? 41.877 24.088 25.705 1.00 31.23 70 SER A O 1
ATOM 527 N N . GLN A 1 71 ? 40.256 22.849 24.775 1.00 34.50 71 GLN A N 1
ATOM 528 C CA . GLN A 1 71 ? 40.980 21.584 24.934 1.00 34.50 71 GLN A CA 1
ATOM 529 C C . GLN A 1 71 ? 41.877 21.312 23.716 1.00 34.50 71 GLN A C 1
ATOM 531 O O . GLN A 1 71 ? 41.457 21.446 22.563 1.00 34.50 71 GLN A O 1
ATOM 536 N N . ALA A 1 72 ? 43.130 20.936 23.978 1.00 36.25 72 ALA A N 1
ATOM 537 C CA . ALA A 1 72 ? 44.123 20.661 22.947 1.00 36.25 72 ALA A CA 1
ATOM 538 C C . ALA A 1 72 ? 43.727 19.434 22.106 1.00 36.25 72 ALA A C 1
ATOM 540 O O . ALA A 1 72 ? 43.476 18.350 22.634 1.00 36.25 72 ALA A O 1
ATOM 541 N N . ARG A 1 73 ? 43.693 19.590 20.777 1.00 35.44 73 ARG A N 1
ATOM 542 C CA . ARG A 1 73 ? 43.389 18.484 19.859 1.00 35.44 73 ARG A CA 1
ATOM 543 C C . ARG A 1 73 ? 44.613 17.587 19.707 1.00 35.44 73 ARG A C 1
ATOM 545 O O . ARG A 1 73 ? 45.622 18.008 19.148 1.00 35.44 73 ARG A O 1
ATOM 552 N N . ASN A 1 74 ? 44.486 16.337 20.138 1.00 39.06 74 ASN A N 1
ATOM 553 C CA . ASN A 1 74 ? 45.466 15.292 19.859 1.00 39.06 74 ASN A CA 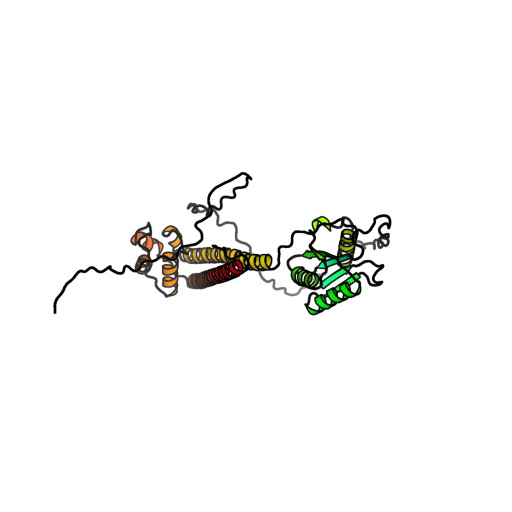1
ATOM 554 C C . ASN A 1 74 ? 45.551 15.082 18.324 1.00 39.06 74 ASN A C 1
ATOM 556 O O . ASN A 1 74 ? 44.499 14.918 17.692 1.00 39.06 74 ASN A O 1
ATOM 560 N N . PRO A 1 75 ? 46.734 15.135 17.679 1.00 40.41 75 PRO A N 1
ATOM 561 C CA . PRO A 1 75 ? 46.822 15.078 16.222 1.00 40.41 75 PRO A CA 1
ATOM 562 C C . PRO A 1 75 ? 46.451 13.685 15.701 1.00 40.41 75 PRO A C 1
ATOM 564 O O . PRO A 1 75 ? 47.105 12.693 16.018 1.00 40.41 75 PRO A O 1
ATOM 567 N N . GLN A 1 76 ? 45.418 13.600 14.858 1.00 45.28 76 GLN A N 1
ATOM 568 C CA . GLN A 1 76 ? 45.102 12.341 14.181 1.00 45.28 76 GLN A CA 1
ATOM 569 C C . GLN A 1 76 ? 46.192 11.971 13.161 1.00 45.28 76 GLN A C 1
ATOM 571 O O . GLN A 1 76 ? 46.705 12.853 12.461 1.00 45.28 76 GLN A O 1
ATOM 576 N N . PRO A 1 77 ? 46.524 10.674 13.013 1.00 39.97 77 PRO A N 1
ATOM 577 C CA . PRO A 1 77 ? 47.505 10.233 12.033 1.00 39.97 77 PRO A CA 1
ATOM 578 C C . PRO A 1 77 ? 47.028 10.566 10.614 1.00 39.97 77 PRO A C 1
ATOM 580 O O . PRO A 1 77 ? 45.910 10.230 10.215 1.00 39.97 77 PRO A O 1
ATOM 583 N N . ARG A 1 78 ? 47.896 11.215 9.825 1.00 46.44 78 ARG A N 1
ATOM 584 C CA . ARG A 1 78 ? 47.629 11.524 8.413 1.00 46.44 78 ARG A CA 1
ATOM 585 C C . ARG A 1 78 ? 47.310 10.234 7.650 1.00 46.44 78 ARG A C 1
ATOM 587 O O . ARG A 1 78 ? 48.198 9.423 7.400 1.00 46.44 78 ARG A O 1
ATOM 594 N N . ARG A 1 79 ? 46.055 10.084 7.213 1.00 47.78 79 ARG A N 1
ATOM 595 C CA . ARG A 1 79 ? 45.650 9.074 6.224 1.00 47.78 79 ARG A CA 1
ATOM 596 C C . ARG A 1 79 ? 46.510 9.231 4.969 1.00 47.78 79 ARG A C 1
ATOM 598 O O . ARG A 1 79 ? 46.356 10.200 4.226 1.00 47.78 79 ARG A O 1
ATOM 605 N N . THR A 1 80 ? 47.383 8.265 4.709 1.00 51.22 80 THR A N 1
ATOM 606 C CA . THR A 1 80 ? 48.075 8.158 3.424 1.00 51.22 80 THR A CA 1
ATOM 607 C C . THR A 1 80 ? 47.041 7.921 2.320 1.00 51.22 80 THR A C 1
ATOM 609 O O . THR A 1 80 ? 46.140 7.087 2.455 1.00 51.22 80 THR A O 1
ATOM 612 N N . ARG A 1 81 ? 47.132 8.676 1.216 1.00 47.59 81 ARG A N 1
ATOM 613 C CA . ARG A 1 81 ? 46.306 8.424 0.025 1.00 47.59 81 ARG A CA 1
ATOM 614 C C . ARG A 1 81 ? 46.730 7.070 -0.543 1.00 47.59 81 ARG A C 1
ATOM 616 O O . ARG A 1 81 ? 47.768 6.985 -1.190 1.00 47.59 81 ARG A O 1
ATOM 623 N N . LYS A 1 82 ? 45.939 6.016 -0.304 1.00 52.62 82 LYS A N 1
ATOM 624 C CA . LYS A 1 82 ? 46.075 4.766 -1.065 1.00 52.62 82 LYS A CA 1
ATOM 625 C C . LYS A 1 82 ? 45.948 5.109 -2.550 1.00 52.62 82 LYS A C 1
ATOM 627 O O . LYS A 1 82 ? 45.038 5.855 -2.919 1.00 52.62 82 LYS A O 1
ATOM 632 N N . ALA A 1 83 ? 46.868 4.592 -3.362 1.00 55.88 83 ALA A N 1
ATOM 633 C CA . ALA A 1 83 ? 46.836 4.776 -4.805 1.00 55.88 83 ALA A CA 1
ATOM 634 C C . ALA A 1 83 ? 45.484 4.320 -5.375 1.00 55.88 83 ALA A C 1
ATOM 636 O O . ALA A 1 83 ? 44.864 3.384 -4.857 1.00 55.88 83 ALA A O 1
ATOM 637 N N . SER A 1 84 ? 45.027 4.992 -6.431 1.00 45.53 84 SER A N 1
ATOM 638 C CA . SER A 1 84 ? 43.873 4.535 -7.203 1.00 45.53 84 SER A CA 1
ATOM 639 C C . SER A 1 84 ? 44.130 3.104 -7.690 1.00 45.53 84 SER A C 1
ATOM 641 O O . SER A 1 84 ? 45.251 2.824 -8.124 1.00 45.53 84 SER A O 1
ATOM 643 N N . PRO A 1 85 ? 43.144 2.189 -7.627 1.00 47.72 85 PRO A N 1
ATOM 644 C CA . PRO A 1 85 ? 43.302 0.883 -8.253 1.00 47.72 85 PRO A CA 1
ATOM 645 C C . PRO A 1 85 ? 43.531 1.063 -9.764 1.00 47.72 85 PRO A C 1
ATOM 647 O O . PRO A 1 85 ? 43.048 2.052 -10.328 1.00 47.72 85 PRO A O 1
ATOM 650 N N . PRO A 1 86 ? 44.245 0.135 -10.426 1.00 46.53 86 PRO A N 1
ATOM 651 C CA . PRO A 1 86 ? 44.386 0.172 -11.876 1.00 46.53 86 PRO A CA 1
ATOM 652 C C . PRO A 1 86 ? 43.002 0.137 -12.550 1.00 46.53 86 PRO A C 1
ATOM 654 O O . PRO A 1 86 ? 42.052 -0.400 -11.961 1.00 46.53 86 PRO A O 1
ATOM 657 N N . PRO A 1 87 ? 42.863 0.692 -13.770 1.00 49.69 87 PRO A N 1
ATOM 658 C CA . PRO A 1 87 ? 41.639 0.530 -14.546 1.00 49.69 87 PRO A CA 1
ATOM 659 C C . PRO A 1 87 ? 41.308 -0.963 -14.674 1.00 49.69 87 PRO A C 1
ATOM 661 O O . PRO A 1 87 ? 42.207 -1.794 -14.820 1.00 49.69 87 PRO A O 1
ATOM 664 N N . ARG A 1 88 ? 40.016 -1.309 -14.578 1.00 51.81 88 ARG A N 1
ATOM 665 C CA . ARG A 1 88 ? 39.561 -2.692 -14.776 1.00 51.81 88 ARG A CA 1
ATOM 666 C C . ARG A 1 88 ? 40.039 -3.156 -16.155 1.00 51.81 88 ARG A C 1
ATOM 668 O O . ARG A 1 88 ? 39.834 -2.442 -17.134 1.00 51.81 88 ARG A O 1
ATOM 675 N N . ALA A 1 89 ? 40.657 -4.334 -16.219 1.00 50.19 89 ALA A N 1
ATOM 676 C CA . ALA A 1 89 ? 40.920 -4.980 -17.498 1.00 50.19 89 ALA A CA 1
ATOM 677 C C . ALA A 1 89 ? 39.588 -5.155 -18.257 1.00 50.19 89 ALA A C 1
ATOM 679 O O . ALA A 1 89 ? 38.569 -5.415 -17.602 1.00 50.19 89 ALA A O 1
ATOM 680 N N . PRO A 1 90 ? 39.571 -5.016 -19.596 1.00 51.91 90 PRO A N 1
ATOM 681 C CA . PRO A 1 90 ? 38.426 -5.430 -20.395 1.00 51.91 90 PRO A CA 1
ATOM 682 C C . PRO A 1 90 ? 38.062 -6.876 -20.050 1.00 51.91 90 PRO A C 1
ATOM 684 O O . PRO A 1 90 ? 38.949 -7.702 -19.828 1.00 51.91 90 PRO A O 1
ATOM 687 N N . PHE A 1 91 ? 36.765 -7.167 -19.959 1.00 51.25 91 PHE A N 1
ATOM 688 C CA . PHE A 1 91 ? 36.318 -8.544 -19.788 1.00 51.25 91 PHE A CA 1
ATOM 689 C C . PHE A 1 91 ? 36.639 -9.326 -21.067 1.00 51.25 91 PHE A C 1
ATOM 691 O O . PHE A 1 91 ? 36.552 -8.770 -22.161 1.00 51.25 91 PHE A O 1
ATOM 698 N N . ASP A 1 92 ? 37.074 -10.572 -20.903 1.00 51.97 92 ASP A N 1
ATOM 699 C CA . ASP A 1 92 ? 37.692 -11.363 -21.966 1.00 51.97 92 ASP A CA 1
ATOM 700 C C . ASP A 1 92 ? 36.729 -11.590 -23.149 1.00 51.97 92 ASP A C 1
ATOM 702 O O . ASP A 1 92 ? 35.579 -11.986 -22.953 1.00 51.97 92 ASP A O 1
ATOM 706 N N . GLU A 1 93 ? 37.189 -11.349 -24.384 1.00 55.53 93 GLU A N 1
ATOM 707 C CA . GLU A 1 93 ? 36.361 -11.470 -25.601 1.00 55.53 93 GLU A CA 1
ATOM 708 C C . GLU A 1 93 ? 36.049 -12.937 -25.975 1.00 55.53 93 GLU A C 1
ATOM 710 O O . GLU A 1 93 ? 35.365 -13.199 -26.964 1.00 55.53 93 GLU A O 1
ATOM 715 N N . THR A 1 94 ? 36.531 -13.898 -25.181 1.00 58.59 94 THR A N 1
ATOM 716 C CA . THR A 1 94 ? 36.353 -15.346 -25.371 1.00 58.59 94 THR A CA 1
ATOM 717 C C . THR A 1 94 ? 34.936 -15.851 -25.089 1.00 58.59 94 THR A C 1
ATOM 719 O O . THR A 1 94 ? 34.560 -16.910 -25.595 1.00 58.59 94 THR A O 1
ATOM 722 N N . LEU A 1 95 ? 34.130 -15.119 -24.313 1.00 67.50 95 LEU A N 1
ATOM 723 C CA . LEU A 1 95 ? 32.727 -15.462 -24.066 1.00 67.50 95 LEU A CA 1
ATOM 724 C C . LEU A 1 95 ? 31.830 -14.873 -25.159 1.00 67.50 95 LEU A C 1
ATOM 726 O O . LEU A 1 95 ? 31.732 -13.656 -25.325 1.00 67.50 95 LEU A O 1
ATOM 730 N N . SER A 1 96 ? 31.122 -15.738 -25.888 1.00 81.06 96 SER A N 1
ATOM 731 C CA . SER A 1 96 ? 30.128 -15.304 -26.869 1.00 81.06 96 SER A CA 1
ATOM 732 C C . SER A 1 96 ? 28.984 -14.542 -26.191 1.00 81.06 96 SER A C 1
ATOM 734 O O . SER A 1 96 ? 28.543 -14.869 -25.086 1.00 81.06 96 SER A O 1
ATOM 736 N N . LYS A 1 97 ? 28.493 -13.493 -26.856 1.00 83.56 97 LYS A N 1
ATOM 737 C CA . LYS A 1 97 ? 27.256 -12.812 -26.457 1.00 83.56 97 LYS A CA 1
ATOM 738 C C . LYS A 1 97 ? 26.073 -13.610 -26.993 1.00 83.56 97 LYS A C 1
ATOM 740 O O . LYS A 1 97 ? 26.034 -13.927 -28.178 1.00 83.56 97 LYS A O 1
ATOM 745 N N . ILE A 1 98 ? 25.128 -13.919 -26.112 1.00 89.19 98 ILE A N 1
ATOM 746 C CA . ILE A 1 98 ? 23.846 -14.545 -26.451 1.00 89.19 98 ILE A CA 1
ATOM 747 C C . ILE A 1 98 ? 22.859 -13.456 -26.892 1.00 89.19 98 ILE A C 1
ATOM 749 O O . ILE A 1 98 ? 22.157 -13.617 -27.887 1.00 89.19 98 ILE A O 1
ATOM 753 N N . HIS A 1 99 ? 22.876 -12.306 -26.212 1.00 88.25 99 HIS A N 1
ATOM 754 C CA . HIS A 1 99 ? 22.033 -11.155 -26.521 1.00 88.25 99 HIS A CA 1
ATOM 755 C C . HIS A 1 99 ? 22.897 -9.978 -27.006 1.00 88.25 99 HIS A C 1
ATOM 757 O O . HIS A 1 99 ? 23.321 -9.126 -26.228 1.00 88.25 99 HIS A O 1
ATOM 763 N N . SER A 1 100 ? 23.177 -9.929 -28.313 1.00 89.69 100 SER A N 1
ATOM 764 C CA . SER A 1 100 ? 24.007 -8.875 -28.933 1.00 89.69 100 SER A CA 1
ATOM 765 C C . SER A 1 100 ? 23.389 -7.472 -28.857 1.00 89.69 100 SER A C 1
ATOM 767 O O 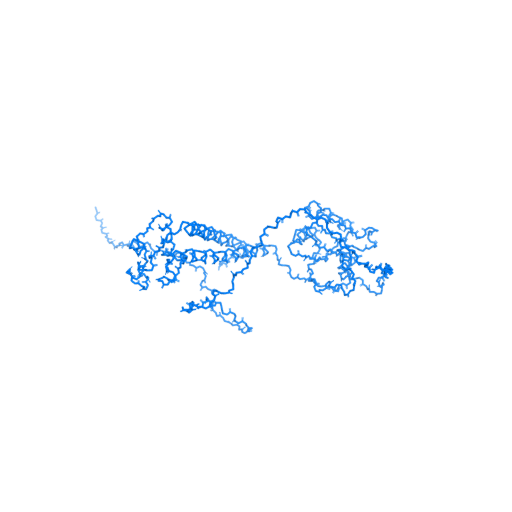. SER A 1 100 ? 24.113 -6.482 -28.821 1.00 89.69 100 SER A O 1
ATOM 769 N N . HIS A 1 101 ? 22.058 -7.390 -28.802 1.00 94.75 101 HIS A N 1
ATOM 770 C CA . HIS A 1 101 ? 21.272 -6.153 -28.758 1.00 94.75 101 HIS A CA 1
ATOM 771 C C . HIS A 1 101 ? 20.660 -5.934 -27.362 1.00 94.75 101 HIS A C 1
ATOM 773 O O . HIS A 1 101 ? 19.464 -5.686 -27.215 1.00 94.75 101 HIS A O 1
ATOM 779 N N . ALA A 1 102 ? 21.491 -6.090 -26.328 1.00 96.69 102 ALA A N 1
ATOM 780 C CA . ALA A 1 102 ? 21.096 -6.019 -24.924 1.00 96.69 102 ALA A CA 1
ATOM 781 C C . ALA A 1 102 ? 21.452 -4.682 -24.256 1.00 96.69 102 ALA A C 1
ATOM 783 O O . ALA A 1 102 ? 22.520 -4.119 -24.515 1.00 96.69 102 ALA A O 1
ATOM 784 N N . ALA A 1 103 ? 20.617 -4.251 -23.305 1.00 97.94 103 ALA A N 1
ATOM 785 C CA . ALA A 1 103 ? 20.971 -3.251 -22.295 1.00 97.94 103 ALA A CA 1
ATOM 786 C C . ALA A 1 103 ? 20.887 -3.811 -20.864 1.00 97.94 103 ALA A C 1
ATOM 788 O O . ALA A 1 103 ? 20.198 -4.797 -20.598 1.00 97.94 103 ALA A O 1
ATOM 789 N N . GLY A 1 104 ? 21.567 -3.141 -19.938 1.00 97.62 104 GLY A N 1
ATOM 790 C CA . GLY A 1 104 ? 21.416 -3.311 -18.495 1.00 97.62 104 GLY A CA 1
ATOM 791 C C . GLY A 1 104 ? 21.073 -1.983 -17.831 1.00 97.62 104 GLY A C 1
ATOM 792 O O . GLY A 1 104 ? 21.676 -0.961 -18.161 1.00 97.62 104 GLY A O 1
ATOM 793 N N . ILE A 1 105 ? 20.109 -1.992 -16.911 1.00 97.50 105 ILE A N 1
ATOM 794 C CA . ILE A 1 105 ? 19.612 -0.801 -16.212 1.00 97.50 105 ILE A CA 1
ATOM 795 C C . ILE A 1 105 ? 19.671 -1.006 -14.700 1.00 97.50 105 ILE A C 1
ATOM 797 O O . ILE A 1 105 ? 19.139 -1.988 -14.187 1.00 97.50 105 ILE A O 1
ATOM 801 N N . ASP A 1 106 ? 20.257 -0.040 -13.996 1.00 95.69 106 ASP A N 1
ATOM 802 C CA . ASP A 1 106 ? 20.073 0.130 -12.554 1.00 95.69 106 ASP A CA 1
ATOM 803 C C . ASP A 1 106 ? 19.048 1.251 -12.306 1.00 95.69 106 ASP A C 1
ATOM 805 O O . ASP A 1 106 ? 19.213 2.387 -12.770 1.00 95.69 106 ASP A O 1
ATOM 809 N N . ILE A 1 107 ? 17.940 0.908 -11.644 1.00 95.62 107 ILE A N 1
ATOM 810 C CA . ILE A 1 107 ? 16.754 1.761 -11.492 1.00 95.62 107 ILE A CA 1
ATOM 811 C C . ILE A 1 107 ? 16.708 2.355 -10.080 1.00 95.62 107 ILE A C 1
ATOM 813 O O . ILE A 1 107 ? 16.225 1.735 -9.121 1.00 95.62 107 ILE A O 1
ATOM 817 N N . GLY A 1 108 ? 17.155 3.608 -9.979 1.00 92.81 108 GLY A N 1
ATOM 818 C CA . GLY A 1 108 ? 16.966 4.470 -8.816 1.00 92.81 108 GLY A CA 1
ATOM 819 C C . GLY A 1 108 ? 15.595 5.160 -8.776 1.00 92.81 108 GLY A C 1
ATOM 820 O O . GLY A 1 108 ? 14.774 5.043 -9.684 1.00 92.81 108 GLY A O 1
ATOM 821 N N . ALA A 1 109 ? 15.346 5.906 -7.695 1.00 92.81 109 ALA A N 1
ATOM 822 C CA . ALA A 1 109 ? 14.091 6.638 -7.482 1.00 92.81 109 ALA A CA 1
ATOM 823 C C . ALA A 1 109 ? 13.993 7.956 -8.278 1.00 92.81 109 ALA A C 1
ATOM 825 O O . ALA A 1 109 ? 12.893 8.399 -8.596 1.00 92.81 109 ALA A O 1
ATOM 826 N N . SER A 1 110 ? 15.133 8.594 -8.557 1.00 93.94 110 SER A N 1
ATOM 827 C CA . SER A 1 110 ? 15.238 9.894 -9.241 1.00 93.94 110 SER A CA 1
ATOM 828 C C . SER A 1 110 ? 15.911 9.816 -10.610 1.00 93.94 110 SER A C 1
ATOM 830 O O . SER A 1 110 ? 15.740 10.713 -11.431 1.00 93.94 110 SER A O 1
ATOM 832 N N . GLU A 1 111 ? 16.702 8.770 -10.844 1.00 95.81 111 GLU A N 1
ATOM 833 C CA . GLU A 1 111 ? 17.474 8.570 -12.065 1.00 95.81 111 GLU A CA 1
ATOM 834 C C . GLU A 1 111 ? 17.668 7.084 -12.363 1.00 95.81 111 GLU A C 1
ATOM 836 O O . GLU A 1 111 ? 17.535 6.226 -11.484 1.00 95.81 111 GLU A O 1
ATOM 841 N N . HIS A 1 112 ? 17.966 6.790 -13.623 1.00 97.12 112 HIS A N 1
ATOM 842 C CA . HIS A 1 112 ? 18.239 5.453 -14.128 1.00 97.12 112 HIS A CA 1
ATOM 843 C C . HIS A 1 112 ? 19.576 5.465 -14.860 1.00 97.12 112 HIS A C 1
ATOM 845 O O . HIS A 1 112 ? 19.810 6.298 -15.742 1.00 97.12 112 HIS A O 1
ATOM 851 N N . TRP A 1 113 ? 20.450 4.531 -14.498 1.00 97.44 113 TRP A N 1
ATOM 852 C CA . TRP A 1 113 ? 21.716 4.315 -15.185 1.00 97.44 113 TRP A CA 1
ATOM 853 C C . TRP A 1 113 ? 21.552 3.168 -16.168 1.00 97.44 113 TRP A C 1
ATOM 855 O O . TRP A 1 113 ? 21.108 2.089 -15.790 1.00 97.44 113 TRP A O 1
ATOM 865 N N . VAL A 1 114 ? 21.888 3.408 -17.434 1.00 97.94 114 VAL A N 1
ATOM 866 C CA . VAL A 1 114 ? 21.699 2.459 -18.534 1.00 97.94 114 VAL A CA 1
ATOM 867 C C . VAL A 1 114 ? 23.031 2.209 -19.222 1.00 97.94 114 VAL A C 1
ATOM 869 O O . VAL A 1 114 ? 23.728 3.160 -19.576 1.00 97.94 114 VAL A O 1
ATOM 872 N N . CYS A 1 115 ? 23.361 0.942 -19.460 1.00 97.81 115 CYS A N 1
ATOM 873 C CA . CYS A 1 115 ? 24.508 0.525 -20.256 1.00 97.81 115 CYS A CA 1
ATOM 874 C C . CYS A 1 115 ? 24.074 -0.356 -21.434 1.00 97.81 115 CYS A C 1
ATOM 876 O O . CYS A 1 115 ? 23.274 -1.271 -21.260 1.00 97.81 115 CYS A O 1
ATOM 878 N N . ILE A 1 116 ? 24.650 -0.103 -22.608 1.00 97.31 116 ILE A N 1
ATOM 879 C CA . ILE A 1 116 ? 24.571 -0.947 -23.811 1.00 97.31 116 ILE A CA 1
ATOM 880 C C . ILE A 1 116 ? 25.979 -1.391 -24.240 1.00 97.31 116 ILE A C 1
ATOM 882 O O . ILE A 1 116 ? 26.971 -1.057 -23.588 1.00 97.31 116 ILE A O 1
ATOM 886 N N . ASP A 1 117 ? 26.091 -2.117 -25.351 1.00 94.44 117 ASP A N 1
ATOM 887 C CA . ASP A 1 117 ? 27.387 -2.484 -25.928 1.00 94.44 117 ASP A CA 1
ATOM 888 C C . ASP A 1 117 ? 28.185 -1.238 -26.388 1.00 94.44 117 ASP A C 1
ATOM 890 O O . ASP A 1 117 ? 27.675 -0.460 -27.200 1.00 94.44 117 ASP A O 1
ATOM 894 N N . PRO A 1 118 ? 29.448 -1.047 -25.945 1.00 91.81 118 PRO A N 1
ATOM 895 C CA . PRO A 1 118 ? 30.359 -0.023 -26.475 1.00 91.81 118 PRO A CA 1
ATOM 896 C C . PRO A 1 118 ? 30.537 -0.025 -28.000 1.00 91.81 118 PRO A C 1
ATOM 898 O O . PRO A 1 118 ? 30.945 0.986 -28.565 1.00 91.81 118 PRO A O 1
ATOM 901 N N . ARG A 1 119 ? 30.235 -1.141 -28.676 1.00 89.38 119 ARG A N 1
ATOM 902 C CA . ARG A 1 119 ? 30.261 -1.248 -30.144 1.00 89.38 119 ARG A CA 1
ATOM 903 C C . ARG A 1 119 ? 29.054 -0.579 -30.827 1.00 89.38 119 ARG A C 1
ATOM 905 O O . ARG A 1 119 ? 29.134 -0.312 -32.021 1.00 89.38 119 ARG A O 1
ATOM 912 N N . LEU A 1 120 ? 27.966 -0.302 -30.097 1.00 89.31 120 LEU A N 1
ATOM 913 C CA . LEU A 1 120 ? 26.742 0.337 -30.612 1.00 89.31 120 LEU A CA 1
ATOM 914 C C . LEU A 1 120 ? 26.716 1.862 -30.395 1.00 89.31 120 LEU A C 1
ATOM 916 O O . LEU A 1 120 ? 26.097 2.584 -31.172 1.00 89.31 120 LEU A O 1
ATOM 920 N N . ASP A 1 121 ? 27.379 2.374 -29.353 1.00 90.56 121 ASP A N 1
ATOM 921 C CA . ASP A 1 121 ? 27.513 3.815 -29.093 1.00 90.56 121 ASP A CA 1
ATOM 922 C C . ASP A 1 121 ? 28.794 4.086 -28.285 1.00 90.56 121 ASP A C 1
ATOM 924 O O . ASP A 1 121 ? 29.027 3.460 -27.253 1.00 90.56 121 ASP A O 1
ATOM 928 N N . ALA A 1 122 ? 29.607 5.062 -28.703 1.00 87.81 122 ALA A N 1
ATOM 929 C CA . ALA A 1 122 ? 30.807 5.466 -27.960 1.00 87.81 122 ALA A CA 1
ATOM 930 C C . ALA A 1 122 ? 30.483 6.038 -26.560 1.00 87.81 122 ALA A C 1
ATOM 932 O O . ALA A 1 122 ? 31.333 6.036 -25.670 1.00 87.81 122 ALA A O 1
ATOM 933 N N . LYS A 1 123 ? 29.248 6.514 -26.350 1.00 90.94 123 LYS A N 1
ATOM 934 C CA . LYS A 1 123 ? 28.659 6.847 -25.046 1.00 90.94 123 LYS A CA 1
ATOM 935 C C . LYS A 1 123 ? 27.643 5.767 -24.660 1.00 90.94 123 LYS A C 1
ATOM 937 O O . LYS A 1 123 ? 26.447 6.045 -24.540 1.00 90.94 123 LYS A O 1
ATOM 942 N N . SER A 1 124 ? 28.135 4.540 -24.486 1.00 92.88 124 SER A N 1
ATOM 943 C CA . SER A 1 124 ? 27.334 3.347 -24.182 1.00 92.88 124 SER A CA 1
ATOM 944 C C . SER A 1 124 ? 26.741 3.311 -22.777 1.00 92.88 124 SER A C 1
ATOM 946 O O . SER A 1 124 ? 25.781 2.581 -22.554 1.00 92.88 124 SER A O 1
ATOM 948 N N . THR A 1 125 ? 27.276 4.085 -21.829 1.00 96.50 125 THR A N 1
ATOM 949 C CA . THR A 1 125 ? 26.674 4.268 -20.502 1.00 96.50 125 THR A CA 1
ATOM 950 C C . THR A 1 125 ? 26.105 5.677 -20.374 1.00 96.50 125 THR A C 1
ATOM 952 O O . THR A 1 125 ? 26.820 6.658 -20.593 1.00 96.50 125 THR A O 1
ATOM 955 N N . ARG A 1 126 ? 24.820 5.788 -20.025 1.00 97.12 126 ARG A N 1
ATOM 956 C CA . ARG A 1 126 ? 24.090 7.057 -19.900 1.00 97.12 126 ARG A CA 1
ATOM 957 C C . ARG A 1 126 ? 23.211 7.074 -18.650 1.00 97.12 126 ARG A C 1
ATOM 959 O O . ARG A 1 126 ? 22.851 6.030 -18.114 1.00 97.12 126 ARG A O 1
ATOM 966 N N . ARG A 1 127 ? 22.877 8.284 -18.205 1.00 97.69 127 ARG A N 1
ATOM 967 C CA . ARG A 1 127 ? 22.014 8.566 -17.055 1.00 97.69 127 ARG A CA 1
ATOM 968 C C . ARG A 1 127 ? 20.787 9.322 -17.547 1.00 97.69 127 ARG A C 1
ATOM 970 O O . ARG A 1 127 ? 20.947 10.347 -18.208 1.00 97.69 127 ARG A O 1
ATOM 977 N N . PHE A 1 128 ? 19.608 8.830 -17.202 1.00 98.00 128 PHE A N 1
ATOM 978 C CA . PHE A 1 128 ? 18.313 9.443 -17.496 1.00 98.00 128 PHE A CA 1
ATOM 979 C C . PHE A 1 128 ? 17.612 9.810 -16.184 1.00 98.00 128 PHE A C 1
ATOM 981 O O . PHE A 1 128 ? 17.907 9.213 -15.147 1.00 98.00 128 PHE A O 1
ATOM 988 N N . GLY A 1 129 ? 16.711 10.792 -16.205 1.00 97.25 129 GLY A N 1
ATOM 989 C CA . GLY A 1 129 ? 15.815 11.040 -15.074 1.00 97.25 129 GLY A CA 1
ATOM 990 C C . GLY A 1 129 ? 14.734 9.959 -14.945 1.00 97.25 129 GLY A C 1
ATOM 991 O O . GLY A 1 129 ? 14.640 9.047 -15.767 1.00 97.25 129 GLY A O 1
ATOM 992 N N . ALA A 1 130 ? 13.927 10.056 -13.890 1.00 95.56 130 ALA A N 1
ATOM 993 C CA . ALA A 1 130 ? 12.805 9.150 -13.631 1.00 95.56 130 ALA A CA 1
ATOM 994 C C . ALA A 1 130 ? 11.426 9.746 -13.997 1.00 95.56 130 ALA A C 1
ATOM 996 O O . ALA A 1 130 ? 10.398 9.120 -13.723 1.00 95.56 130 ALA A O 1
ATOM 997 N N . PHE A 1 131 ? 11.362 10.952 -14.582 1.00 96.88 131 PHE A N 1
ATOM 998 C CA . PHE A 1 131 ? 10.095 11.523 -15.051 1.00 96.88 131 PHE A CA 1
ATOM 999 C C . PHE A 1 131 ? 9.662 10.883 -16.372 1.00 96.88 131 PHE A C 1
ATOM 1001 O O . PHE A 1 131 ? 10.491 10.416 -17.143 1.00 96.88 131 PHE A O 1
ATOM 1008 N N . THR A 1 132 ? 8.358 10.889 -16.665 1.00 96.31 132 THR A N 1
ATOM 1009 C CA . THR A 1 132 ? 7.789 10.231 -17.856 1.00 96.31 132 THR A CA 1
ATOM 1010 C C . THR A 1 132 ? 8.510 10.611 -19.153 1.00 96.31 132 THR A C 1
ATOM 1012 O O . THR A 1 132 ? 8.840 9.720 -19.927 1.00 96.31 132 THR A O 1
ATOM 1015 N N . GLU A 1 133 ? 8.823 11.896 -19.341 1.00 97.69 133 GLU A N 1
ATOM 1016 C CA . GLU A 1 133 ? 9.557 12.408 -20.506 1.00 97.69 133 GLU A CA 1
ATOM 1017 C C . GLU A 1 133 ? 11.005 11.883 -20.576 1.00 97.69 133 GLU A C 1
ATOM 1019 O O . GLU A 1 133 ? 11.475 11.525 -21.654 1.00 97.69 133 GLU A O 1
ATOM 1024 N N . ASP A 1 134 ? 11.698 11.761 -19.438 1.00 98.12 134 ASP A N 1
ATOM 1025 C CA . ASP A 1 134 ? 13.030 11.144 -19.377 1.00 98.12 134 ASP A CA 1
ATOM 1026 C C . ASP A 1 134 ? 12.973 9.648 -19.725 1.00 98.12 134 ASP A C 1
ATOM 1028 O O . ASP A 1 134 ? 13.874 9.133 -20.387 1.00 98.12 134 ASP A O 1
ATOM 1032 N N . LEU A 1 135 ? 11.909 8.946 -19.306 1.00 98.00 135 LEU A N 1
ATOM 1033 C CA . LEU A 1 135 ? 11.687 7.541 -19.665 1.00 98.00 135 LEU A CA 1
ATOM 1034 C C . LEU A 1 135 ? 11.402 7.386 -21.163 1.00 98.00 135 LEU A C 1
ATOM 1036 O O . LEU A 1 135 ? 11.879 6.434 -21.776 1.00 98.00 135 LEU A O 1
ATOM 1040 N N . ASP A 1 136 ? 10.659 8.315 -21.764 1.00 98.19 136 ASP A N 1
ATOM 1041 C CA . ASP A 1 136 ? 10.407 8.324 -23.207 1.00 98.19 136 ASP A CA 1
ATOM 1042 C C . ASP A 1 136 ? 11.687 8.607 -24.008 1.00 98.19 136 ASP A C 1
ATOM 1044 O O . ASP A 1 136 ? 11.957 7.929 -25.003 1.00 98.19 136 ASP A O 1
ATOM 1048 N N . GLN A 1 137 ? 12.543 9.519 -23.533 1.00 98.31 137 GLN A N 1
ATOM 1049 C CA . GLN A 1 137 ? 13.887 9.730 -24.088 1.00 98.31 137 GLN A CA 1
ATOM 1050 C C . GLN A 1 137 ? 14.786 8.490 -23.936 1.00 98.31 137 GLN A C 1
ATOM 1052 O O . GLN A 1 137 ? 15.516 8.147 -24.867 1.00 98.31 137 GLN A O 1
ATOM 1057 N N . LEU A 1 138 ? 14.723 7.796 -22.793 1.00 98.38 138 LEU A N 1
ATOM 1058 C CA . LEU A 1 138 ? 15.456 6.552 -22.534 1.00 98.38 138 LEU A CA 1
ATOM 1059 C C . LEU A 1 138 ? 15.051 5.467 -23.541 1.00 98.38 138 LEU A C 1
ATOM 1061 O O . LEU A 1 138 ? 15.914 4.898 -24.210 1.00 98.38 138 LEU A O 1
ATOM 1065 N N . VAL A 1 139 ? 13.749 5.212 -23.691 1.00 98.44 139 VAL A N 1
ATOM 1066 C CA . VAL A 1 139 ? 13.220 4.209 -24.629 1.00 98.44 139 VAL A CA 1
ATOM 1067 C C . VAL A 1 139 ? 13.548 4.576 -26.079 1.00 98.44 139 VAL A C 1
ATOM 1069 O O . VAL A 1 139 ? 14.032 3.724 -26.822 1.00 98.44 139 VAL A O 1
ATOM 1072 N N . SER A 1 140 ? 13.391 5.845 -26.464 1.00 98.31 140 SER A N 1
ATOM 1073 C CA . SER A 1 140 ? 13.761 6.332 -27.804 1.00 98.31 140 SER A CA 1
ATOM 1074 C C . SER A 1 140 ? 15.248 6.102 -28.098 1.00 98.31 140 SER A C 1
ATOM 1076 O O . SER A 1 140 ? 15.604 5.570 -29.150 1.00 98.31 140 SER A O 1
ATOM 1078 N N . TRP A 1 141 ? 16.127 6.405 -27.136 1.00 98.00 141 TRP A N 1
ATOM 1079 C CA . TRP A 1 141 ? 17.565 6.170 -27.268 1.00 98.00 141 TRP A CA 1
ATOM 1080 C C . TRP A 1 141 ? 17.912 4.682 -27.446 1.00 98.00 141 TRP A C 1
ATOM 1082 O O . TRP A 1 141 ? 18.793 4.362 -28.249 1.00 98.00 141 TRP A O 1
ATOM 1092 N N . LEU A 1 142 ? 17.220 3.777 -26.744 1.00 98.25 142 LEU A N 1
ATOM 1093 C CA . LEU A 1 142 ? 17.393 2.326 -26.895 1.00 98.25 142 LEU A CA 1
ATOM 1094 C C . LEU A 1 142 ? 16.931 1.827 -28.274 1.00 98.25 142 LEU A C 1
ATOM 1096 O O . LEU A 1 142 ? 17.659 1.065 -28.914 1.00 98.25 142 LEU A O 1
ATOM 1100 N N . LEU A 1 143 ? 15.776 2.295 -28.760 1.00 97.81 143 LEU A N 1
ATOM 1101 C CA . LEU A 1 143 ? 15.257 1.966 -30.094 1.00 97.81 143 LEU A CA 1
ATOM 1102 C C . LEU A 1 143 ? 16.202 2.438 -31.209 1.00 97.81 143 LEU A C 1
ATOM 1104 O O . LEU A 1 143 ? 16.506 1.674 -32.123 1.00 97.81 143 LEU A O 1
ATOM 1108 N N . GLU A 1 144 ? 16.747 3.655 -31.105 1.00 97.00 144 GLU A N 1
ATOM 1109 C CA . GLU A 1 144 ? 17.741 4.183 -32.053 1.00 97.00 144 GLU A CA 1
ATOM 1110 C C . GLU A 1 144 ? 19.022 3.323 -32.132 1.00 97.00 144 GLU A C 1
ATOM 1112 O O . GLU A 1 144 ? 19.673 3.295 -33.177 1.00 97.00 144 GLU A O 1
ATOM 1117 N N . ARG A 1 145 ? 19.395 2.609 -31.055 1.00 96.94 145 ARG A N 1
ATOM 1118 C CA . ARG A 1 145 ? 20.527 1.652 -31.033 1.00 96.94 145 ARG A CA 1
ATOM 1119 C C . ARG A 1 145 ? 20.094 0.205 -31.284 1.00 96.94 145 ARG A C 1
ATOM 1121 O O . ARG A 1 145 ? 20.900 -0.709 -31.116 1.00 96.94 145 ARG A O 1
ATOM 1128 N N . GLN A 1 146 ? 18.851 -0.005 -31.720 1.00 96.62 146 GLN A N 1
ATOM 1129 C CA . GLN A 1 146 ? 18.289 -1.315 -32.052 1.00 96.62 146 GLN A CA 1
ATOM 1130 C C . GLN A 1 146 ? 18.377 -2.302 -30.877 1.00 96.62 146 GLN A C 1
ATOM 1132 O O . GLN A 1 146 ? 18.645 -3.483 -31.080 1.00 96.62 146 GLN A O 1
ATOM 1137 N N . ILE A 1 147 ? 18.211 -1.823 -29.640 1.00 98.12 147 ILE A N 1
ATOM 1138 C CA . ILE A 1 147 ? 18.164 -2.687 -28.456 1.00 98.12 147 ILE A CA 1
ATOM 1139 C C . ILE A 1 147 ? 16.834 -3.440 -28.442 1.00 98.12 147 ILE A C 1
ATOM 1141 O O . ILE A 1 147 ? 15.773 -2.837 -28.577 1.00 98.12 147 ILE A O 1
ATOM 1145 N N . THR A 1 148 ? 16.899 -4.758 -28.260 1.00 97.44 148 THR A N 1
ATOM 1146 C CA . THR A 1 148 ? 15.734 -5.655 -28.294 1.00 97.44 148 THR A CA 1
ATOM 1147 C C . THR A 1 148 ? 15.400 -6.261 -26.936 1.00 97.44 148 THR A C 1
ATOM 1149 O O . THR A 1 148 ? 14.265 -6.682 -26.728 1.00 97.44 148 THR A O 1
ATOM 1152 N N . THR A 1 149 ? 16.353 -6.290 -25.999 1.00 97.75 149 THR A N 1
ATOM 1153 C CA . THR A 1 149 ? 16.164 -6.872 -24.662 1.00 97.75 149 THR A CA 1
ATOM 1154 C C . THR A 1 149 ? 16.928 -6.096 -23.587 1.00 97.75 149 THR A C 1
ATOM 1156 O O . THR A 1 149 ? 18.011 -5.556 -23.828 1.00 97.75 149 THR A O 1
ATOM 1159 N N . VAL A 1 150 ? 16.355 -5.997 -22.389 1.00 97.88 150 VAL A N 1
ATOM 1160 C CA . VAL A 1 150 ? 16.828 -5.126 -21.307 1.00 97.88 150 VAL A CA 1
ATOM 1161 C C . VAL A 1 150 ? 16.698 -5.828 -19.964 1.00 97.88 150 VAL A C 1
ATOM 1163 O O . VAL A 1 150 ? 15.589 -6.075 -19.495 1.00 97.88 150 VAL A O 1
ATOM 1166 N N . ALA A 1 151 ? 17.822 -6.060 -19.291 1.00 97.38 151 ALA A N 1
ATOM 1167 C CA . ALA A 1 151 ? 17.827 -6.454 -17.888 1.00 97.38 151 ALA A CA 1
ATOM 1168 C C . ALA A 1 151 ? 17.737 -5.224 -16.978 1.00 97.38 151 ALA A C 1
ATOM 1170 O O . ALA A 1 151 ? 18.452 -4.244 -17.182 1.00 97.38 151 ALA A O 1
ATOM 1171 N N . MET A 1 152 ? 16.891 -5.283 -15.949 1.00 96.38 152 MET A N 1
ATOM 1172 C CA . MET A 1 152 ? 16.725 -4.211 -14.966 1.00 96.38 152 MET A CA 1
ATOM 1173 C C . MET A 1 152 ? 16.809 -4.717 -13.519 1.00 96.38 152 MET A C 1
ATOM 1175 O O . MET A 1 152 ? 16.101 -5.648 -13.132 1.00 96.38 152 MET A O 1
ATOM 1179 N N . GLU A 1 153 ? 17.642 -4.067 -12.703 1.00 94.44 153 GLU A N 1
ATOM 1180 C CA . GLU A 1 153 ? 17.620 -4.156 -11.235 1.00 94.44 153 GLU A CA 1
ATOM 1181 C C . GLU A 1 153 ? 16.906 -2.917 -10.678 1.00 94.44 153 GLU A C 1
ATOM 1183 O O . GLU A 1 153 ? 17.061 -1.819 -11.208 1.00 94.44 153 GLU A O 1
ATOM 1188 N N . ALA A 1 154 ? 16.104 -3.071 -9.620 1.00 88.25 154 ALA A N 1
ATOM 1189 C CA . ALA A 1 154 ? 15.382 -1.952 -9.021 1.00 88.25 154 ALA A CA 1
ATOM 1190 C C . ALA A 1 154 ? 15.145 -2.123 -7.521 1.00 88.25 154 ALA A C 1
ATOM 1192 O O . ALA A 1 154 ? 14.764 -3.195 -7.046 1.00 88.25 154 ALA A O 1
ATOM 1193 N N . THR A 1 155 ? 15.250 -1.021 -6.776 1.00 78.75 155 THR A N 1
ATOM 1194 C CA . THR A 1 155 ? 14.869 -0.986 -5.356 1.00 78.75 155 THR A CA 1
ATOM 1195 C C . THR A 1 155 ? 13.430 -0.488 -5.199 1.00 78.75 155 THR A C 1
ATOM 1197 O O . THR A 1 155 ? 13.174 0.712 -5.177 1.00 78.75 155 THR A O 1
ATOM 1200 N N . GLY A 1 156 ? 12.468 -1.404 -5.054 1.00 84.94 156 GLY A N 1
ATOM 1201 C CA . GLY A 1 156 ? 11.062 -1.068 -4.789 1.00 84.94 156 GLY A CA 1
ATOM 1202 C C . GLY A 1 156 ? 10.175 -1.079 -6.038 1.00 84.94 156 GLY A C 1
ATOM 1203 O O . GLY A 1 156 ? 10.189 -2.045 -6.795 1.00 84.94 156 GLY A O 1
ATOM 1204 N N . ILE A 1 157 ? 9.334 -0.052 -6.218 1.00 88.56 157 ILE A N 1
ATOM 1205 C CA . ILE A 1 157 ? 8.300 -0.010 -7.275 1.00 88.56 157 ILE A CA 1
ATOM 1206 C C . ILE A 1 157 ? 8.747 0.697 -8.568 1.00 88.56 157 ILE A C 1
ATOM 1208 O O . ILE A 1 157 ? 8.073 0.572 -9.588 1.00 88.56 157 ILE A O 1
ATOM 1212 N N . TYR A 1 158 ? 9.874 1.418 -8.542 1.00 91.12 158 TYR A N 1
ATOM 1213 C CA . TYR A 1 158 ? 10.276 2.361 -9.598 1.00 91.12 158 TYR A CA 1
ATOM 1214 C C . TYR A 1 158 ? 10.446 1.730 -10.991 1.00 91.12 158 TYR A C 1
ATOM 1216 O O . TYR A 1 158 ? 10.221 2.402 -11.991 1.00 91.12 158 TYR A O 1
ATOM 1224 N N . TRP A 1 159 ? 10.733 0.425 -11.071 1.00 93.62 159 TRP A N 1
ATOM 1225 C CA . TRP A 1 159 ? 10.834 -0.307 -12.340 1.00 93.62 159 TRP A CA 1
ATOM 1226 C C . TRP A 1 159 ? 9.554 -0.295 -13.177 1.00 93.62 159 TRP A C 1
ATOM 1228 O O . TRP A 1 159 ? 9.625 -0.391 -14.398 1.00 93.62 159 TRP A O 1
ATOM 1238 N N . ARG A 1 160 ? 8.379 -0.195 -12.541 1.00 92.56 160 ARG A N 1
ATOM 1239 C CA . ARG A 1 160 ? 7.090 -0.470 -13.189 1.00 92.56 160 ARG A CA 1
ATOM 1240 C C . ARG A 1 160 ? 6.813 0.436 -14.389 1.00 92.56 160 ARG A C 1
ATOM 1242 O O . ARG A 1 160 ? 6.380 -0.061 -15.422 1.00 92.56 160 ARG A O 1
ATOM 1249 N N . SER A 1 161 ? 7.055 1.738 -14.253 1.00 93.62 161 SER A N 1
ATOM 1250 C CA . SER A 1 161 ? 6.774 2.712 -15.316 1.00 93.62 161 SER A CA 1
ATOM 1251 C C . SER A 1 161 ? 7.675 2.495 -16.532 1.00 93.62 161 SER A C 1
ATOM 1253 O O . SER A 1 161 ? 7.200 2.526 -17.663 1.00 93.62 161 SER A O 1
ATOM 1255 N N . LEU A 1 162 ? 8.963 2.220 -16.299 1.00 96.25 162 LEU A N 1
ATOM 1256 C CA . LEU A 1 162 ? 9.923 1.938 -17.363 1.00 96.25 162 LEU A CA 1
ATOM 1257 C C . LEU A 1 162 ? 9.655 0.576 -18.023 1.00 96.25 162 LEU A C 1
ATOM 1259 O O . LEU A 1 162 ? 9.693 0.473 -19.242 1.00 96.25 162 LEU A O 1
ATOM 1263 N N . TYR A 1 163 ? 9.319 -0.451 -17.238 1.00 95.31 163 TYR A N 1
ATOM 1264 C CA . TYR A 1 163 ? 8.961 -1.782 -17.738 1.00 95.31 163 TYR A CA 1
ATOM 1265 C C . TYR A 1 163 ? 7.773 -1.742 -18.706 1.00 95.31 163 TYR A C 1
ATOM 1267 O O . TYR A 1 163 ? 7.826 -2.363 -19.765 1.00 95.31 163 TYR A O 1
ATOM 1275 N N . LEU A 1 164 ? 6.718 -0.990 -18.368 1.00 93.62 164 LEU A N 1
ATOM 1276 C CA . LEU A 1 164 ? 5.555 -0.833 -19.245 1.00 93.62 164 LEU A CA 1
ATOM 1277 C C . LEU A 1 164 ? 5.932 -0.129 -20.555 1.00 93.62 164 LEU A C 1
ATOM 1279 O O . LEU A 1 164 ? 5.644 -0.671 -21.616 1.00 93.62 164 LEU A O 1
ATOM 1283 N N . LYS A 1 165 ? 6.666 0.992 -20.498 1.00 96.31 165 LYS A N 1
ATOM 1284 C CA . LYS A 1 165 ? 7.120 1.712 -21.702 1.00 96.31 165 LYS A CA 1
ATOM 1285 C C . LYS A 1 165 ? 8.040 0.877 -22.603 1.00 96.31 165 LYS A C 1
ATOM 1287 O O . LYS A 1 165 ? 7.922 0.946 -23.821 1.00 96.31 165 LYS A O 1
ATOM 1292 N N . LEU A 1 166 ? 8.938 0.072 -22.025 1.00 97.12 166 LEU A N 1
ATOM 1293 C CA . LEU A 1 166 ? 9.783 -0.860 -22.785 1.00 97.12 166 LEU A CA 1
ATOM 1294 C C . LEU A 1 166 ? 8.936 -1.926 -23.496 1.00 97.12 166 LEU A C 1
ATOM 1296 O O . LEU A 1 166 ? 9.123 -2.155 -24.687 1.00 97.12 166 LEU A O 1
ATOM 1300 N N . SER A 1 167 ? 7.967 -2.514 -22.787 1.00 93.75 167 SER A N 1
ATOM 1301 C CA . SER A 1 167 ? 7.039 -3.509 -23.337 1.00 93.75 167 SER A CA 1
ATOM 1302 C C . SER A 1 167 ? 6.166 -2.934 -24.464 1.00 93.75 167 SER A C 1
ATOM 1304 O O . SER A 1 167 ? 6.042 -3.543 -25.524 1.00 93.75 167 SER A O 1
ATOM 1306 N N . GLU A 1 168 ? 5.628 -1.721 -24.284 1.00 94.94 168 GLU A N 1
ATOM 1307 C CA . GLU A 1 168 ? 4.871 -0.978 -25.307 1.00 94.94 168 GLU A CA 1
ATOM 1308 C C . GLU A 1 168 ? 5.717 -0.669 -26.555 1.00 94.94 168 GLU A C 1
ATOM 1310 O O . GLU A 1 168 ? 5.206 -0.710 -27.673 1.00 94.94 168 GLU A O 1
ATOM 1315 N N . ALA A 1 169 ? 7.018 -0.424 -26.378 1.00 96.88 169 ALA A N 1
ATOM 1316 C CA . ALA A 1 169 ? 7.984 -0.230 -27.458 1.00 96.88 169 ALA A CA 1
ATOM 1317 C C . ALA A 1 169 ? 8.477 -1.537 -28.117 1.00 96.88 169 ALA A C 1
ATOM 1319 O O . ALA A 1 169 ? 9.311 -1.486 -29.021 1.00 96.88 169 ALA A O 1
ATOM 1320 N N . GLY A 1 170 ? 7.995 -2.707 -27.679 1.00 96.56 170 GLY A N 1
ATOM 1321 C CA . GLY A 1 170 ? 8.418 -4.012 -28.198 1.00 96.56 170 GLY A CA 1
ATOM 1322 C C . GLY A 1 170 ? 9.804 -4.470 -27.727 1.00 96.56 170 GLY A C 1
ATOM 1323 O O . GLY A 1 170 ? 10.370 -5.391 -28.315 1.00 96.56 170 GLY A O 1
ATOM 1324 N N . ILE A 1 171 ? 10.354 -3.850 -26.679 1.00 97.69 171 ILE A N 1
ATOM 1325 C CA . ILE A 1 171 ? 11.625 -4.234 -26.059 1.00 97.69 171 ILE A CA 1
ATOM 1326 C C . ILE A 1 171 ? 11.344 -5.225 -24.923 1.00 97.69 171 ILE A C 1
ATOM 1328 O O . ILE A 1 171 ? 10.589 -4.933 -23.994 1.00 97.69 171 ILE A O 1
ATOM 1332 N N . GLU A 1 172 ? 11.984 -6.394 -24.959 1.00 95.81 172 GLU A N 1
ATOM 1333 C CA . GLU A 1 172 ? 11.854 -7.410 -23.913 1.00 95.81 172 GLU A CA 1
ATOM 1334 C C . GLU A 1 172 ? 12.447 -6.898 -22.589 1.00 95.81 172 GLU A C 1
ATOM 1336 O O . GLU A 1 172 ? 13.660 -6.747 -22.446 1.00 95.81 172 GLU A O 1
ATOM 1341 N N . ALA A 1 173 ? 11.593 -6.637 -21.599 1.00 95.50 173 ALA A N 1
ATOM 1342 C CA . ALA A 1 173 ? 12.011 -6.186 -20.276 1.00 95.50 173 ALA A CA 1
ATOM 1343 C C . ALA A 1 173 ? 12.137 -7.365 -19.293 1.00 95.50 173 ALA A C 1
ATOM 1345 O O . ALA A 1 173 ? 11.171 -8.080 -19.013 1.00 95.50 173 ALA A O 1
ATOM 1346 N N . VAL A 1 174 ? 13.328 -7.532 -18.717 1.00 95.06 174 VAL A N 1
ATOM 1347 C CA . VAL A 1 174 ? 13.708 -8.629 -17.818 1.00 95.06 174 VAL A CA 1
ATOM 1348 C C . VAL A 1 174 ? 14.013 -8.064 -16.428 1.00 95.06 174 VAL A C 1
ATOM 1350 O O . VAL A 1 174 ? 15.066 -7.472 -16.199 1.00 95.06 174 VAL A O 1
ATOM 1353 N N . LEU A 1 175 ? 13.094 -8.233 -15.472 1.00 94.50 175 LEU A N 1
ATOM 1354 C CA . LEU A 1 175 ? 13.295 -7.796 -14.084 1.00 94.50 175 LEU A CA 1
ATOM 1355 C C . LEU A 1 175 ? 14.133 -8.824 -13.313 1.00 94.50 175 LEU A C 1
ATOM 1357 O O . LEU A 1 175 ? 13.736 -9.983 -13.210 1.00 94.50 175 LEU A O 1
ATOM 1361 N N . VAL A 1 176 ? 15.274 -8.415 -12.759 1.00 93.38 176 VAL A N 1
ATOM 1362 C CA . VAL A 1 176 ? 16.282 -9.329 -12.190 1.00 93.38 176 VAL A CA 1
ATOM 1363 C C . VAL A 1 176 ? 16.241 -9.335 -10.655 1.00 93.38 176 VAL A C 1
ATOM 1365 O O . VAL A 1 176 ? 16.036 -8.298 -10.026 1.00 93.38 176 VAL A O 1
ATOM 1368 N N . ASP A 1 177 ? 16.460 -10.499 -10.028 1.00 87.81 177 ASP A N 1
ATOM 1369 C CA . ASP A 1 177 ? 16.690 -10.586 -8.572 1.00 87.81 177 ASP A CA 1
ATOM 1370 C C . ASP A 1 177 ? 18.092 -10.017 -8.242 1.00 87.81 177 ASP A C 1
ATOM 1372 O O . ASP A 1 177 ? 19.077 -10.555 -8.761 1.00 87.81 177 ASP A O 1
ATOM 1376 N N . PRO A 1 178 ? 18.224 -9.011 -7.344 1.00 85.00 178 PRO A N 1
ATOM 1377 C CA . PRO A 1 178 ? 19.512 -8.447 -6.911 1.00 85.00 178 PRO A CA 1
ATOM 1378 C C . PRO A 1 178 ? 20.546 -9.467 -6.396 1.00 85.00 178 PRO A C 1
ATOM 1380 O O . PRO A 1 178 ? 21.736 -9.174 -6.275 1.00 85.00 178 PRO A O 1
ATOM 1383 N N . ARG A 1 179 ? 20.119 -10.688 -6.050 1.00 85.94 179 ARG A N 1
ATOM 1384 C CA . ARG A 1 179 ? 21.016 -11.800 -5.699 1.00 85.94 179 ARG A CA 1
ATOM 1385 C C . ARG A 1 179 ? 21.814 -12.320 -6.894 1.00 85.94 179 ARG A C 1
ATOM 1387 O O . ARG A 1 179 ? 22.941 -12.760 -6.688 1.00 85.94 179 ARG A O 1
ATOM 1394 N N . GLN A 1 180 ? 21.250 -12.274 -8.103 1.00 85.31 180 GLN A N 1
ATOM 1395 C CA . GLN A 1 180 ? 21.909 -12.716 -9.338 1.00 85.31 180 GLN A CA 1
ATOM 1396 C C . GLN A 1 180 ? 22.907 -11.664 -9.854 1.00 85.31 180 GLN A C 1
ATOM 1398 O O . GLN A 1 180 ? 23.969 -12.009 -10.362 1.00 85.31 180 GLN A O 1
ATOM 1403 N N . THR A 1 181 ? 22.610 -10.376 -9.664 1.00 82.06 181 THR A N 1
ATOM 1404 C CA . THR A 1 181 ? 23.452 -9.242 -10.092 1.00 82.06 181 THR A CA 1
ATOM 1405 C C . THR A 1 181 ? 24.496 -8.827 -9.053 1.00 82.06 181 THR A C 1
ATOM 1407 O O . THR A 1 181 ? 25.324 -7.957 -9.319 1.00 82.06 181 THR A O 1
ATOM 1410 N N . ARG A 1 182 ? 24.520 -9.455 -7.869 1.00 79.94 182 ARG A N 1
ATOM 1411 C CA . ARG A 1 182 ? 25.420 -9.102 -6.761 1.00 79.94 182 ARG A CA 1
ATOM 1412 C C . ARG A 1 182 ? 26.898 -9.146 -7.173 1.00 79.94 182 ARG A C 1
ATOM 1414 O O . ARG A 1 182 ? 27.526 -10.203 -7.175 1.00 79.94 182 ARG A O 1
ATOM 1421 N N . ASN A 1 183 ? 27.488 -7.977 -7.422 1.00 73.69 183 ASN A N 1
ATOM 1422 C CA . ASN A 1 183 ? 28.899 -7.868 -7.779 1.00 73.69 183 ASN A CA 1
ATOM 1423 C C . ASN A 1 183 ? 29.806 -8.312 -6.602 1.00 73.69 183 ASN A C 1
ATOM 1425 O O . ASN A 1 183 ? 29.734 -7.723 -5.518 1.00 73.69 183 ASN A O 1
ATOM 1429 N N . PRO A 1 184 ? 30.682 -9.323 -6.774 1.00 60.75 184 PRO A N 1
ATOM 1430 C CA . PRO A 1 184 ? 31.499 -9.853 -5.683 1.00 60.75 184 PRO A CA 1
ATOM 1431 C C . PRO A 1 184 ? 32.724 -8.988 -5.326 1.00 60.75 184 PRO A C 1
ATOM 1433 O O . PRO A 1 184 ? 33.433 -9.330 -4.377 1.00 60.75 184 PRO A O 1
ATOM 1436 N N . ARG A 1 185 ? 33.039 -7.909 -6.069 1.00 57.44 185 ARG A N 1
ATOM 1437 C CA . ARG A 1 185 ? 34.283 -7.131 -5.876 1.00 57.44 185 ARG A CA 1
ATOM 1438 C C . ARG A 1 185 ? 34.135 -5.613 -6.083 1.00 57.44 185 ARG A C 1
ATOM 1440 O O . ARG A 1 185 ? 34.026 -5.130 -7.208 1.00 57.44 185 ARG A O 1
ATOM 1447 N N . GLY A 1 186 ? 34.370 -4.845 -5.014 1.00 62.97 186 GLY A N 1
ATOM 1448 C CA . GLY A 1 186 ? 34.779 -3.432 -5.094 1.00 62.97 186 GLY A CA 1
ATOM 1449 C C . GLY A 1 186 ? 33.782 -2.410 -4.538 1.00 62.97 186 GLY A C 1
ATOM 1450 O O . GLY A 1 186 ? 32.954 -2.724 -3.689 1.00 62.97 186 GLY A O 1
ATOM 1451 N N . ARG A 1 187 ? 33.921 -1.151 -4.978 1.00 62.88 187 ARG A N 1
ATOM 1452 C CA . ARG A 1 187 ? 32.995 -0.054 -4.648 1.00 62.88 187 ARG A CA 1
ATOM 1453 C C . ARG A 1 187 ? 31.758 -0.153 -5.548 1.00 62.88 187 ARG A C 1
ATOM 1455 O O . ARG A 1 187 ? 31.930 -0.212 -6.763 1.00 62.88 187 ARG A O 1
ATOM 1462 N N . LYS A 1 188 ? 30.562 -0.143 -4.949 1.00 78.81 188 LYS A N 1
ATOM 1463 C CA . LYS A 1 188 ? 29.272 -0.057 -5.654 1.00 78.81 188 LYS A CA 1
ATOM 1464 C C . LYS A 1 188 ? 29.027 1.388 -6.116 1.00 78.81 188 LYS A C 1
ATOM 1466 O O . LYS A 1 188 ? 29.318 2.311 -5.354 1.00 78.81 188 LYS A O 1
ATOM 1471 N N . THR A 1 189 ? 28.539 1.559 -7.341 1.00 87.44 189 THR A N 1
ATOM 1472 C CA . THR A 1 189 ? 28.073 2.829 -7.923 1.00 87.44 189 THR A CA 1
ATOM 1473 C C . THR A 1 189 ? 27.152 2.476 -9.082 1.00 87.44 189 THR A C 1
ATOM 1475 O O . THR A 1 189 ? 27.576 1.709 -9.943 1.00 87.44 189 THR A O 1
ATOM 1478 N N . ASP A 1 190 ? 26.002 3.122 -9.168 1.00 87.69 190 ASP A N 1
ATOM 1479 C CA . ASP A 1 190 ? 24.893 2.816 -10.080 1.00 87.69 190 ASP A CA 1
ATOM 1480 C C . ASP A 1 190 ? 25.346 2.670 -11.558 1.00 87.69 190 ASP A C 1
ATOM 1482 O O . ASP A 1 190 ? 24.970 1.741 -12.275 1.00 87.69 190 ASP A O 1
ATOM 1486 N N . MET A 1 191 ? 26.301 3.503 -11.998 1.00 91.31 191 MET A N 1
ATOM 1487 C CA . MET A 1 191 ? 26.964 3.395 -13.310 1.00 91.31 191 MET A CA 1
ATOM 1488 C C . MET A 1 191 ? 27.723 2.065 -13.527 1.00 91.31 191 MET A C 1
ATOM 1490 O O . MET A 1 191 ? 27.659 1.482 -14.606 1.00 91.31 191 MET A O 1
ATOM 1494 N N . LEU A 1 192 ? 28.462 1.577 -12.526 1.00 90.69 192 LEU A N 1
ATOM 1495 C CA . LEU A 1 192 ? 29.155 0.280 -12.580 1.00 90.69 192 LEU A CA 1
ATOM 1496 C C . LEU A 1 192 ? 28.183 -0.896 -12.435 1.00 90.69 192 LEU A C 1
ATOM 1498 O O . LEU A 1 192 ? 28.494 -1.989 -12.909 1.00 90.69 192 LEU A O 1
ATOM 1502 N N . ASP A 1 193 ? 27.043 -0.684 -11.779 1.00 91.31 193 ASP A N 1
ATOM 1503 C CA . ASP A 1 193 ? 26.022 -1.709 -11.597 1.00 91.31 193 ASP A CA 1
ATOM 1504 C C . ASP A 1 193 ? 25.233 -1.921 -12.893 1.00 91.31 193 ASP A C 1
ATOM 1506 O O . ASP A 1 193 ? 25.164 -3.055 -13.357 1.00 91.31 193 ASP A O 1
ATOM 1510 N N . CYS A 1 194 ? 24.792 -0.864 -13.587 1.00 94.12 194 CYS A N 1
ATOM 1511 C CA . CYS A 1 194 ? 24.159 -1.011 -14.908 1.00 94.12 194 CYS A CA 1
ATOM 1512 C C . CYS A 1 194 ? 25.093 -1.655 -15.956 1.00 94.12 194 CYS A C 1
ATOM 1514 O O . CYS A 1 194 ? 24.652 -2.483 -16.754 1.00 94.12 194 CYS A O 1
ATOM 1516 N N . GLN A 1 195 ? 26.402 -1.362 -15.908 1.00 94.88 195 GLN A N 1
ATOM 1517 C CA . GLN A 1 195 ? 27.425 -2.030 -16.727 1.00 94.88 195 GLN A CA 1
ATOM 1518 C C . GLN A 1 195 ? 27.542 -3.525 -16.409 1.00 94.88 195 GLN A C 1
ATOM 1520 O O . GLN A 1 195 ? 27.700 -4.342 -17.315 1.00 94.88 195 GLN A O 1
ATOM 1525 N N . TRP A 1 196 ? 27.464 -3.893 -15.130 1.00 93.56 196 TRP A N 1
ATOM 1526 C CA . TRP A 1 196 ? 27.531 -5.283 -14.687 1.00 93.56 196 TRP A CA 1
ATOM 1527 C C . TRP A 1 196 ? 26.255 -6.059 -15.045 1.00 93.56 196 TRP A C 1
ATOM 1529 O O . TRP A 1 196 ? 26.345 -7.166 -15.571 1.00 93.56 196 TRP A O 1
ATOM 1539 N N . ILE A 1 197 ? 25.080 -5.448 -14.863 1.00 94.62 197 ILE A N 1
ATOM 1540 C CA . ILE A 1 197 ? 23.781 -5.979 -15.302 1.00 94.62 197 ILE A CA 1
ATOM 1541 C C . ILE A 1 197 ? 23.787 -6.208 -16.820 1.00 94.62 197 ILE A C 1
ATOM 1543 O O . ILE A 1 197 ? 23.383 -7.276 -17.274 1.00 94.62 197 ILE A O 1
ATOM 1547 N N . TRP A 1 198 ? 24.308 -5.253 -17.603 1.00 95.50 198 TRP A N 1
ATOM 1548 C CA . TRP A 1 198 ? 24.439 -5.392 -19.056 1.00 95.50 198 TRP A CA 1
ATOM 1549 C C . TRP A 1 198 ? 25.330 -6.579 -19.443 1.00 95.50 198 TRP A C 1
ATOM 1551 O O . TRP A 1 198 ? 24.926 -7.385 -20.276 1.00 95.50 198 TRP A O 1
ATOM 1561 N N . GLN A 1 199 ? 26.513 -6.719 -18.830 1.00 93.38 199 GLN A N 1
ATOM 1562 C CA . GLN A 1 199 ? 27.422 -7.841 -19.101 1.00 93.38 199 GLN A CA 1
ATOM 1563 C C . GLN A 1 199 ? 26.756 -9.185 -18.794 1.00 93.38 199 GLN A C 1
ATOM 1565 O O . GLN A 1 199 ? 26.774 -10.094 -19.623 1.00 93.38 199 GLN A O 1
ATOM 1570 N N . LEU A 1 200 ? 26.130 -9.298 -17.622 1.00 94.12 200 LEU A N 1
ATOM 1571 C CA . LEU A 1 200 ? 25.413 -10.502 -17.221 1.00 94.12 200 LEU A CA 1
ATOM 1572 C C . LEU A 1 200 ? 24.279 -10.851 -18.198 1.00 94.12 200 LEU A C 1
ATOM 1574 O O . LEU A 1 200 ? 24.150 -12.016 -18.572 1.00 94.12 200 LEU A O 1
ATOM 1578 N N . HIS A 1 201 ? 23.502 -9.859 -18.650 1.00 95.56 201 HIS A N 1
ATOM 1579 C CA . HIS A 1 201 ? 22.418 -10.065 -19.617 1.00 95.56 201 HIS A CA 1
ATOM 1580 C C . HIS A 1 201 ? 22.936 -10.461 -21.000 1.00 95.56 201 HIS A C 1
ATOM 1582 O O . HIS A 1 201 ? 22.508 -11.463 -21.563 1.00 95.56 201 HIS A O 1
ATOM 1588 N N . ALA A 1 202 ? 23.922 -9.731 -21.528 1.00 94.62 202 ALA A N 1
ATOM 1589 C CA . ALA A 1 202 ? 24.492 -9.968 -22.854 1.00 94.62 202 ALA A CA 1
ATOM 1590 C C . ALA A 1 202 ? 25.063 -11.390 -23.013 1.00 94.62 202 ALA A C 1
ATOM 1592 O O . ALA A 1 202 ? 25.002 -11.959 -24.105 1.00 94.62 202 ALA A O 1
ATOM 1593 N N . HIS A 1 203 ? 25.575 -11.984 -21.930 1.00 93.75 203 HIS A N 1
ATOM 1594 C CA . HIS A 1 203 ? 26.092 -13.357 -21.893 1.00 93.75 203 HIS A CA 1
ATOM 1595 C C . HIS A 1 203 ? 25.087 -14.401 -21.359 1.00 93.75 203 HIS A C 1
ATOM 1597 O O . HIS A 1 203 ? 25.463 -15.557 -21.184 1.00 93.75 203 HIS A O 1
ATOM 1603 N N . GLY A 1 204 ? 23.824 -14.030 -21.102 1.00 91.88 204 GLY A N 1
ATOM 1604 C CA . GLY A 1 204 ? 22.771 -14.946 -20.632 1.00 91.88 204 GLY A CA 1
ATOM 1605 C C . GLY A 1 204 ? 23.035 -15.562 -19.250 1.00 91.88 204 GLY A C 1
ATOM 1606 O O . GLY A 1 204 ? 22.596 -16.674 -18.968 1.00 91.88 204 GLY A O 1
ATOM 1607 N N . LEU A 1 205 ? 23.772 -14.857 -18.388 1.00 92.44 205 LEU A N 1
ATOM 1608 C CA . LEU A 1 205 ? 24.180 -15.318 -17.053 1.00 92.44 205 LEU A CA 1
ATOM 1609 C C . LEU A 1 205 ? 23.137 -15.026 -15.959 1.00 92.44 205 LEU A C 1
ATOM 1611 O O . LEU A 1 205 ? 23.372 -15.329 -14.788 1.00 92.44 205 LEU A O 1
ATOM 1615 N N . ILE A 1 206 ? 22.008 -14.416 -16.322 1.00 92.56 206 ILE A N 1
ATOM 1616 C CA . ILE A 1 206 ? 20.920 -14.030 -15.420 1.00 92.56 206 ILE A CA 1
ATOM 1617 C C . ILE A 1 206 ? 19.561 -14.404 -16.000 1.00 92.56 206 ILE A C 1
ATOM 1619 O O . ILE A 1 206 ? 19.382 -14.505 -17.210 1.00 92.56 206 ILE A O 1
ATOM 1623 N N . SER A 1 207 ? 18.597 -14.593 -15.105 1.00 88.19 207 SER A N 1
ATOM 1624 C CA . SER A 1 207 ? 17.230 -14.998 -15.421 1.00 88.19 207 SER A CA 1
ATOM 1625 C C . SER A 1 207 ? 16.223 -13.995 -14.861 1.00 88.19 207 SER A C 1
ATOM 1627 O O . SER A 1 207 ? 16.373 -13.501 -13.736 1.00 88.19 207 SER A O 1
ATOM 1629 N N . GLY A 1 208 ? 15.188 -13.694 -15.648 1.00 90.81 208 GLY A N 1
ATOM 1630 C CA . GLY A 1 208 ? 14.095 -12.825 -15.225 1.00 90.81 208 GLY A CA 1
ATOM 1631 C C . GLY A 1 208 ? 13.243 -13.452 -14.127 1.00 90.81 208 GLY A C 1
ATOM 1632 O O . GLY A 1 208 ? 12.876 -14.625 -14.187 1.00 90.81 208 GLY A O 1
ATOM 1633 N N . GLY A 1 209 ? 12.879 -12.646 -13.134 1.00 87.75 209 GLY A N 1
ATOM 1634 C CA . GLY A 1 209 ? 11.790 -12.959 -12.221 1.00 87.75 209 GLY A CA 1
ATOM 1635 C C . GLY A 1 209 ? 10.438 -12.900 -12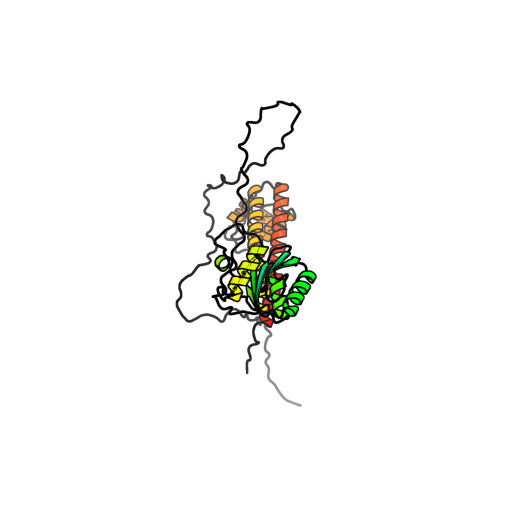.938 1.00 87.75 209 GLY A C 1
ATOM 1636 O O . GLY A 1 209 ? 10.249 -12.145 -13.890 1.00 87.75 209 GLY A O 1
ATOM 1637 N N . PHE A 1 210 ? 9.468 -13.677 -12.457 1.00 88.56 210 PHE A N 1
ATOM 1638 C CA . PHE A 1 210 ? 8.116 -13.673 -13.016 1.00 88.56 210 PHE A CA 1
ATOM 1639 C C . PHE A 1 210 ? 7.423 -12.315 -12.815 1.00 88.56 210 PHE A C 1
ATOM 1641 O O . PHE A 1 210 ? 7.125 -11.921 -11.682 1.00 88.56 210 PHE A O 1
ATOM 1648 N N . VAL A 1 211 ? 7.100 -11.647 -13.924 1.00 88.88 211 VAL A N 1
ATOM 1649 C CA . VAL A 1 211 ? 6.253 -10.451 -13.963 1.00 88.88 211 VAL A CA 1
ATOM 1650 C C . VAL A 1 211 ? 4.846 -10.864 -14.427 1.00 88.88 211 VAL A C 1
ATOM 1652 O O . VAL A 1 211 ? 4.681 -11.289 -15.569 1.00 88.88 211 VAL A O 1
ATOM 1655 N N . PRO A 1 212 ? 3.821 -10.808 -13.554 1.00 87.88 212 PRO A N 1
ATOM 1656 C CA . PRO A 1 212 ? 2.430 -11.033 -13.942 1.00 87.88 212 PRO A CA 1
ATOM 1657 C C . PRO A 1 212 ? 1.953 -10.136 -15.100 1.00 87.88 212 PRO A C 1
ATOM 1659 O O . PRO A 1 212 ? 2.438 -9.016 -15.239 1.00 87.88 212 PRO A O 1
ATOM 1662 N N . PRO A 1 213 ? 0.908 -10.540 -15.848 1.00 87.38 213 PRO A N 1
ATOM 1663 C CA . PRO A 1 213 ? 0.212 -9.643 -16.771 1.00 87.38 213 PRO A CA 1
ATOM 1664 C C . PRO A 1 213 ? -0.299 -8.375 -16.073 1.00 87.38 213 PRO A C 1
ATOM 1666 O O . PRO A 1 213 ? -0.658 -8.401 -14.889 1.00 87.38 213 PRO A O 1
ATOM 1669 N N . GLU A 1 214 ? -0.379 -7.262 -16.801 1.00 84.75 214 GLU A N 1
ATOM 1670 C CA . GLU A 1 214 ? -0.665 -5.951 -16.205 1.00 84.75 214 GLU A CA 1
ATOM 1671 C C . GLU A 1 214 ? -2.031 -5.890 -15.500 1.00 84.75 214 GLU A C 1
ATOM 1673 O O . GLU A 1 214 ? -2.162 -5.316 -14.417 1.00 84.75 214 GLU A O 1
ATOM 1678 N N . GLN A 1 215 ? -3.036 -6.586 -16.033 1.00 88.12 215 GLN A N 1
ATOM 1679 C CA . GLN A 1 215 ? -4.360 -6.692 -15.418 1.00 88.12 215 GLN A CA 1
ATOM 1680 C C . GLN A 1 215 ? -4.298 -7.406 -14.050 1.00 88.12 215 GLN A C 1
ATOM 1682 O O . GLN A 1 215 ? -4.943 -6.984 -13.086 1.00 88.12 215 GLN A O 1
ATOM 1687 N N . MET A 1 216 ? -3.466 -8.450 -13.940 1.00 90.50 216 MET A N 1
ATOM 1688 C CA . MET A 1 216 ? -3.214 -9.185 -12.694 1.00 90.50 216 MET A CA 1
ATOM 1689 C C . MET A 1 216 ? -2.418 -8.334 -11.696 1.00 90.50 216 MET A C 1
ATOM 1691 O O . MET A 1 216 ? -2.683 -8.378 -10.493 1.00 90.50 216 MET A O 1
ATOM 1695 N N . HIS A 1 217 ? -1.470 -7.521 -12.169 1.00 88.12 217 HIS A N 1
ATOM 1696 C CA . HIS A 1 217 ? -0.804 -6.534 -11.322 1.00 88.12 217 HIS A CA 1
ATOM 1697 C C . HIS A 1 217 ? -1.784 -5.505 -10.761 1.00 88.12 217 HIS A C 1
ATOM 1699 O O . HIS A 1 217 ? -1.793 -5.295 -9.547 1.00 88.12 217 HIS A O 1
ATOM 1705 N N . ALA A 1 218 ? -2.618 -4.897 -11.606 1.00 89.50 218 ALA A N 1
ATOM 1706 C CA . ALA A 1 218 ? -3.581 -3.886 -11.186 1.00 89.50 218 ALA A CA 1
ATOM 1707 C C . ALA A 1 218 ? -4.543 -4.433 -10.115 1.00 89.50 218 ALA A C 1
ATOM 1709 O O . ALA A 1 218 ? -4.712 -3.807 -9.068 1.00 89.50 218 ALA A O 1
ATOM 1710 N N . LEU A 1 219 ? -5.075 -5.648 -10.308 1.00 93.88 219 LEU A N 1
ATOM 1711 C CA . LEU A 1 219 ? -5.870 -6.353 -9.297 1.00 93.88 219 LEU A CA 1
ATOM 1712 C C . LEU A 1 219 ? -5.092 -6.547 -7.980 1.00 93.88 219 LEU A C 1
ATOM 1714 O O . LEU A 1 219 ? -5.582 -6.192 -6.905 1.00 93.88 219 LEU A O 1
ATOM 1718 N N . ARG A 1 220 ? -3.851 -7.052 -8.048 1.00 92.88 220 ARG A N 1
ATOM 1719 C CA . ARG A 1 220 ? -3.002 -7.277 -6.862 1.00 92.88 220 ARG A CA 1
ATOM 1720 C C . ARG A 1 220 ? -2.705 -5.993 -6.083 1.00 92.88 220 ARG A C 1
ATOM 1722 O O . ARG A 1 220 ? -2.555 -6.071 -4.865 1.00 92.88 220 ARG A O 1
ATOM 1729 N N . GLN A 1 221 ? -2.632 -4.827 -6.729 1.00 92.88 221 GLN A N 1
ATOM 1730 C CA . GLN A 1 221 ? -2.448 -3.552 -6.021 1.00 92.88 221 GLN A CA 1
ATOM 1731 C C . GLN A 1 221 ? -3.680 -3.187 -5.178 1.00 92.88 221 GLN A C 1
ATOM 1733 O O . GLN A 1 221 ? -3.517 -2.832 -4.010 1.00 92.88 221 GLN A O 1
ATOM 1738 N N . ILE A 1 222 ? -4.900 -3.362 -5.704 1.00 96.75 222 ILE A N 1
ATOM 1739 C CA . ILE A 1 222 ? -6.136 -3.123 -4.933 1.00 96.75 222 ILE A CA 1
ATOM 1740 C C . ILE A 1 222 ? -6.274 -4.140 -3.790 1.00 96.75 222 ILE A C 1
ATOM 1742 O O . ILE A 1 222 ? -6.546 -3.759 -2.653 1.00 96.75 222 ILE A O 1
ATOM 1746 N N . MET A 1 223 ? -5.970 -5.422 -4.032 1.00 97.12 223 MET A N 1
ATOM 1747 C CA . MET A 1 223 ? -5.958 -6.440 -2.969 1.00 97.12 223 MET A CA 1
ATOM 1748 C C . MET A 1 223 ? -4.958 -6.108 -1.847 1.00 97.12 223 MET A C 1
ATOM 1750 O O . MET A 1 223 ? -5.268 -6.279 -0.668 1.00 97.12 223 MET A O 1
ATOM 1754 N N . ARG A 1 224 ? -3.766 -5.592 -2.179 1.00 96.31 224 ARG A N 1
ATOM 1755 C CA . ARG A 1 224 ? -2.780 -5.127 -1.184 1.00 96.31 224 ARG A CA 1
ATOM 1756 C C . ARG A 1 224 ? -3.289 -3.927 -0.388 1.00 96.31 224 ARG A C 1
ATOM 1758 O O . ARG A 1 224 ? -3.096 -3.904 0.827 1.00 96.31 224 ARG A O 1
ATOM 1765 N N . LEU A 1 225 ? -3.946 -2.967 -1.044 1.00 97.31 225 LEU A N 1
ATOM 1766 C CA . LEU A 1 225 ? -4.576 -1.823 -0.380 1.00 97.31 225 LEU A CA 1
ATOM 1767 C C . LEU A 1 225 ? -5.651 -2.291 0.609 1.00 97.31 225 LEU A C 1
ATOM 1769 O O . LEU A 1 225 ? -5.589 -1.928 1.782 1.00 97.31 225 LEU A O 1
ATOM 1773 N N . ARG A 1 226 ? -6.551 -3.185 0.185 1.00 98.19 226 ARG A N 1
ATOM 1774 C CA . ARG A 1 226 ? -7.557 -3.814 1.052 1.00 98.19 226 ARG A CA 1
ATOM 1775 C C . ARG A 1 226 ? -6.922 -4.487 2.272 1.00 98.19 226 ARG A C 1
ATOM 1777 O O . ARG A 1 226 ? -7.314 -4.217 3.403 1.00 98.19 226 ARG A O 1
ATOM 1784 N N . CYS A 1 227 ? -5.901 -5.321 2.065 1.00 98.31 227 CYS A N 1
ATOM 1785 C CA . CYS A 1 227 ? -5.180 -5.990 3.152 1.00 98.31 227 CYS A CA 1
ATOM 1786 C C . CYS A 1 227 ? -4.475 -5.011 4.106 1.00 98.31 227 CYS A C 1
ATOM 1788 O O . CYS A 1 227 ? -4.288 -5.339 5.278 1.00 98.31 227 CYS A O 1
ATOM 1790 N N . LYS A 1 228 ? -4.089 -3.817 3.637 1.00 98.06 228 LYS A N 1
ATOM 1791 C CA . LYS A 1 228 ? -3.611 -2.730 4.499 1.00 98.06 228 LYS A CA 1
ATOM 1792 C C . LYS A 1 228 ? -4.766 -2.129 5.315 1.00 98.06 228 LYS A C 1
ATOM 1794 O O . LYS A 1 228 ? -4.631 -2.059 6.533 1.00 98.06 228 LYS A O 1
ATOM 1799 N N . ARG A 1 229 ? -5.915 -1.822 4.697 1.00 98.06 229 ARG A N 1
ATOM 1800 C CA . ARG A 1 229 ? -7.097 -1.279 5.401 1.00 98.06 229 ARG A CA 1
ATOM 1801 C C . ARG A 1 229 ? -7.637 -2.210 6.488 1.00 98.06 229 ARG A C 1
ATOM 1803 O O . ARG A 1 229 ? -7.952 -1.752 7.579 1.00 98.06 229 ARG A O 1
ATOM 1810 N N . VAL A 1 230 ? -7.655 -3.525 6.242 1.00 97.81 230 VAL A N 1
ATOM 1811 C CA . VAL A 1 230 ? -8.019 -4.537 7.257 1.00 97.81 230 VAL A CA 1
ATOM 1812 C C . VAL A 1 230 ? -7.124 -4.440 8.503 1.00 97.81 230 VAL A C 1
ATOM 1814 O O . VAL A 1 230 ? -7.613 -4.563 9.623 1.00 97.81 230 VAL A O 1
ATOM 1817 N N . LYS A 1 231 ? -5.817 -4.192 8.332 1.00 98.19 231 LYS A N 1
ATOM 1818 C CA . LYS A 1 231 ? -4.888 -4.009 9.461 1.00 98.19 231 LYS A CA 1
ATOM 1819 C C . LYS A 1 231 ? -5.123 -2.683 10.181 1.00 98.19 231 LYS A C 1
ATOM 1821 O O . LYS A 1 231 ? -5.055 -2.652 11.404 1.00 98.19 231 LYS A O 1
ATOM 1826 N N . GLU A 1 232 ? -5.412 -1.619 9.437 1.00 98.06 232 GLU A N 1
ATOM 1827 C CA . GLU A 1 232 ? -5.686 -0.286 9.986 1.00 98.06 232 GLU A CA 1
ATOM 1828 C C . GLU A 1 232 ? -6.980 -0.271 10.828 1.00 98.06 232 GLU A C 1
ATOM 1830 O O . GLU A 1 232 ? -6.950 0.245 11.940 1.00 98.06 232 GLU A O 1
ATOM 1835 N N . ILE A 1 233 ? -8.048 -0.976 10.417 1.00 97.06 233 ILE A N 1
ATOM 1836 C CA . ILE A 1 233 ? -9.225 -1.241 11.280 1.00 97.06 233 ILE A CA 1
ATOM 1837 C C . ILE A 1 233 ? -8.824 -1.879 12.615 1.00 97.06 233 ILE A C 1
ATOM 1839 O O . ILE A 1 233 ? -9.345 -1.504 13.667 1.00 97.06 233 ILE A O 1
ATOM 1843 N N . GLY A 1 234 ? -7.913 -2.857 12.581 1.00 96.44 234 GLY A N 1
ATOM 1844 C CA . GLY A 1 234 ? -7.419 -3.529 13.782 1.00 96.44 234 GLY A CA 1
ATOM 1845 C C . GLY A 1 234 ? -6.713 -2.574 14.748 1.00 96.44 234 GLY A C 1
ATOM 1846 O O . GLY A 1 234 ? -6.883 -2.702 15.958 1.00 96.44 234 GLY A O 1
ATOM 1847 N N . VAL A 1 235 ? -5.979 -1.586 14.225 1.00 97.69 235 VAL A N 1
ATOM 1848 C CA . VAL A 1 235 ? -5.355 -0.524 15.032 1.00 97.69 235 VAL A CA 1
ATOM 1849 C C . VAL A 1 235 ? -6.431 0.354 15.674 1.00 97.69 235 VAL A C 1
ATOM 1851 O O . VAL A 1 235 ? -6.451 0.470 16.898 1.00 97.69 235 VAL A O 1
ATOM 1854 N N . SER A 1 236 ? -7.390 0.861 14.892 1.00 97.69 236 SER A N 1
ATOM 1855 C CA . SER A 1 236 ? -8.476 1.704 15.412 1.00 97.69 236 SER A CA 1
ATOM 1856 C C . SER A 1 236 ? -9.338 0.993 16.468 1.00 97.69 236 SER A C 1
ATOM 1858 O O . SER A 1 236 ? -9.777 1.614 17.434 1.00 97.69 236 SER A O 1
ATOM 1860 N N . LEU A 1 237 ? -9.548 -0.326 16.351 1.00 96.69 237 LEU A N 1
ATOM 1861 C CA . LEU A 1 237 ? -10.217 -1.129 17.388 1.00 96.69 237 LEU A CA 1
ATOM 1862 C C . LEU A 1 237 ? -9.440 -1.151 18.711 1.00 96.69 237 LEU A C 1
ATOM 1864 O O . LEU A 1 237 ? -10.041 -0.993 19.775 1.00 96.69 237 LEU A O 1
ATOM 1868 N N . VAL A 1 238 ? -8.118 -1.331 18.655 1.00 96.44 238 VAL A N 1
ATOM 1869 C CA . VAL A 1 238 ? -7.247 -1.317 19.842 1.00 96.44 238 VAL A CA 1
ATOM 1870 C C . VAL A 1 238 ? -7.203 0.077 20.473 1.00 96.44 238 VAL A C 1
ATOM 1872 O O . VAL A 1 238 ? -7.211 0.191 21.697 1.00 96.44 238 VAL A O 1
ATOM 1875 N N . GLU A 1 239 ? -7.222 1.139 19.670 1.00 97.19 239 GLU A N 1
ATOM 1876 C CA . GLU A 1 239 ? -7.273 2.525 20.151 1.00 97.19 239 GLU A CA 1
ATOM 1877 C C . GLU A 1 239 ? -8.606 2.842 20.843 1.00 97.19 239 GLU A C 1
ATOM 1879 O O . GLU A 1 239 ? -8.599 3.339 21.970 1.00 97.19 239 GLU A O 1
ATOM 1884 N N . MET A 1 240 ? -9.749 2.440 20.268 1.00 97.31 240 MET A N 1
ATOM 1885 C CA . MET A 1 240 ? -11.046 2.540 20.954 1.00 97.31 240 MET A CA 1
ATOM 1886 C C . MET A 1 240 ? -11.038 1.772 22.290 1.00 97.31 240 MET A C 1
ATOM 1888 O O . MET A 1 240 ? -11.461 2.306 23.315 1.00 97.31 240 MET A O 1
ATOM 1892 N N . GLN A 1 241 ? -10.500 0.546 22.326 1.00 95.75 241 GLN A N 1
ATOM 1893 C CA . GLN A 1 241 ? -10.373 -0.235 23.568 1.00 95.75 241 GLN A CA 1
ATOM 1894 C C . GLN A 1 241 ? -9.448 0.425 24.604 1.00 95.75 241 GLN A C 1
ATOM 1896 O O . GLN A 1 241 ? -9.738 0.367 25.804 1.00 95.75 241 GLN A O 1
ATOM 1901 N N . ARG A 1 242 ? -8.355 1.066 24.168 1.00 95.75 242 ARG A N 1
ATOM 1902 C CA . ARG A 1 242 ? -7.434 1.819 25.033 1.00 95.75 242 ARG A CA 1
ATOM 1903 C C . ARG A 1 242 ? -8.135 3.022 25.658 1.00 95.75 242 ARG A C 1
ATOM 1905 O O . ARG A 1 242 ? -8.101 3.155 26.881 1.00 95.75 242 ARG A O 1
ATOM 1912 N N . ALA A 1 243 ? -8.812 3.835 24.849 1.00 96.38 243 ALA A N 1
ATOM 1913 C CA . ALA A 1 243 ? -9.542 5.016 25.300 1.00 96.38 243 ALA A CA 1
ATOM 1914 C C . ALA A 1 243 ? -10.647 4.663 26.315 1.00 96.38 243 ALA A C 1
ATOM 1916 O O . ALA A 1 243 ? -10.726 5.265 27.389 1.00 96.38 243 ALA A O 1
ATOM 1917 N N . LEU A 1 244 ? -11.445 3.623 26.036 1.00 95.44 244 LEU A N 1
ATOM 1918 C CA . LEU A 1 244 ? -12.439 3.096 26.981 1.00 95.44 244 LEU A CA 1
ATOM 1919 C C . LEU A 1 244 ? -11.777 2.619 28.286 1.00 95.44 244 LEU A C 1
ATOM 1921 O O . LEU A 1 244 ? -12.196 3.002 29.380 1.00 95.44 244 LEU A O 1
ATOM 1925 N N . SER A 1 245 ? -10.688 1.853 28.185 1.00 94.50 245 SER A N 1
ATOM 1926 C CA . SER A 1 245 ? -9.972 1.323 29.351 1.00 94.50 245 SER A CA 1
ATOM 1927 C C . SER A 1 245 ? -9.360 2.414 30.234 1.00 94.50 245 SER A C 1
ATOM 1929 O O . SER A 1 245 ? -9.381 2.263 31.459 1.00 94.50 245 SER A O 1
ATOM 1931 N N . ALA A 1 246 ? -8.868 3.508 29.641 1.00 95.00 246 ALA A N 1
ATOM 1932 C CA . ALA A 1 246 ? -8.336 4.681 30.339 1.00 95.00 246 ALA A CA 1
ATOM 1933 C C . ALA A 1 246 ? -9.422 5.458 31.110 1.00 95.00 246 ALA A C 1
ATOM 1935 O O . ALA A 1 246 ? -9.163 5.966 32.200 1.00 95.00 246 ALA A O 1
ATOM 1936 N N . MET A 1 247 ? -10.663 5.459 30.612 1.00 94.75 247 MET A N 1
ATOM 1937 C CA . MET A 1 247 ? -11.846 5.951 31.338 1.00 94.75 247 MET A CA 1
ATOM 1938 C C . MET A 1 247 ? -12.411 4.939 32.350 1.00 94.75 247 MET A C 1
ATOM 1940 O O . MET A 1 247 ? -13.484 5.161 32.905 1.00 94.75 247 MET A O 1
ATOM 1944 N N . ASN A 1 248 ? -11.724 3.816 32.583 1.00 93.62 248 ASN A N 1
ATOM 1945 C CA . ASN A 1 248 ? -12.188 2.666 33.366 1.00 93.62 248 ASN A CA 1
ATOM 1946 C C . ASN A 1 248 ? -13.471 1.982 32.839 1.00 93.62 248 ASN A C 1
ATOM 1948 O O . ASN A 1 248 ? -14.065 1.170 33.541 1.00 93.62 248 ASN A O 1
ATOM 1952 N N . PHE A 1 249 ? -13.862 2.240 31.591 1.00 92.94 249 PHE A N 1
ATOM 1953 C CA . PHE A 1 249 ? -15.026 1.642 30.940 1.00 92.94 249 PHE A CA 1
ATOM 1954 C C . PHE A 1 249 ? -14.657 0.244 30.410 1.00 92.94 249 PHE A C 1
ATOM 1956 O O . PHE A 1 249 ? -13.802 0.104 29.536 1.00 92.94 249 PHE A O 1
ATOM 1963 N N . LYS A 1 250 ? -15.250 -0.817 30.969 1.00 91.31 250 LYS A N 1
ATOM 1964 C CA . LYS A 1 250 ? -14.810 -2.222 30.809 1.00 91.31 250 LYS A CA 1
ATOM 1965 C C . LYS A 1 250 ? -15.589 -3.001 29.747 1.00 91.31 250 LYS A C 1
ATOM 1967 O O . LYS A 1 250 ? -15.842 -4.194 29.906 1.00 91.31 250 LYS A O 1
ATOM 1972 N N . LEU A 1 251 ? -15.956 -2.335 28.653 1.00 91.06 251 LEU A N 1
ATOM 1973 C CA . LEU A 1 251 ? -16.820 -2.887 27.603 1.00 91.06 251 LEU A CA 1
ATOM 1974 C C . LEU A 1 251 ? -16.316 -4.227 27.046 1.00 91.06 251 LEU A C 1
ATOM 1976 O O . LEU A 1 251 ? -17.087 -5.177 26.930 1.00 91.06 251 LEU A O 1
ATOM 1980 N N . GLN A 1 252 ? -15.012 -4.325 26.778 1.00 90.25 252 GLN A N 1
ATOM 1981 C CA . GLN A 1 252 ? -14.354 -5.510 26.217 1.00 90.25 252 GLN A CA 1
ATOM 1982 C C . GLN A 1 252 ? -14.446 -6.777 27.087 1.00 90.25 252 GLN A C 1
ATOM 1984 O O . GLN A 1 252 ? -14.093 -7.854 26.621 1.00 90.25 252 GLN A O 1
ATOM 1989 N N . HIS A 1 253 ? -14.890 -6.661 28.342 1.00 90.94 253 HIS A N 1
ATOM 1990 C CA . HIS A 1 253 ? -15.073 -7.799 29.245 1.00 90.94 253 HIS A CA 1
ATOM 1991 C C . HIS A 1 253 ? -16.526 -8.300 29.307 1.00 90.94 253 HIS A C 1
ATOM 1993 O O . HIS A 1 253 ? -16.760 -9.363 29.872 1.00 90.94 253 HIS A O 1
ATOM 1999 N N . VAL A 1 254 ? -17.494 -7.564 28.740 1.00 91.62 254 VAL A N 1
ATOM 2000 C CA . VAL A 1 254 ? -18.932 -7.914 28.776 1.00 91.62 254 VAL A CA 1
ATOM 2001 C C . VAL A 1 254 ? -19.573 -8.093 27.395 1.00 91.62 254 VAL A C 1
ATOM 2003 O O . VAL A 1 254 ? -20.690 -8.603 27.299 1.00 91.62 254 VAL A O 1
ATOM 2006 N N . ILE A 1 255 ? -18.883 -7.717 26.312 1.00 91.19 255 ILE A N 1
ATOM 2007 C CA . ILE A 1 255 ? -19.294 -8.018 24.932 1.00 91.19 255 ILE A CA 1
ATOM 2008 C C . ILE A 1 255 ? -18.187 -8.754 24.175 1.00 91.19 255 ILE A C 1
ATOM 2010 O O . ILE A 1 255 ? -17.005 -8.536 24.419 1.00 91.19 255 ILE A O 1
ATOM 2014 N N . ALA A 1 256 ? -18.579 -9.611 23.230 1.00 89.38 256 ALA A N 1
ATOM 2015 C CA . ALA A 1 256 ? -17.644 -10.431 22.457 1.00 89.38 256 ALA A CA 1
ATOM 2016 C C . ALA A 1 256 ? -16.837 -9.640 21.408 1.00 89.38 256 ALA A C 1
ATOM 2018 O O . ALA A 1 256 ? -15.742 -10.059 21.049 1.00 89.38 256 ALA A O 1
ATOM 2019 N N . ASP A 1 257 ? -17.375 -8.523 20.905 1.00 90.62 257 ASP A N 1
ATOM 2020 C CA . ASP A 1 257 ? -16.728 -7.688 19.890 1.00 90.62 257 ASP A CA 1
ATOM 2021 C C . ASP A 1 257 ? -17.106 -6.208 20.066 1.00 90.62 257 ASP A C 1
ATOM 2023 O O . ASP A 1 257 ? -18.281 -5.838 20.007 1.00 90.62 257 ASP A O 1
ATOM 2027 N N . VAL A 1 258 ? -16.091 -5.360 20.253 1.00 92.69 258 VAL A N 1
ATOM 2028 C CA . VAL A 1 258 ? -16.219 -3.897 20.378 1.00 92.69 258 VAL A CA 1
ATOM 2029 C C . VAL A 1 258 ? -16.481 -3.228 19.020 1.00 92.69 258 VAL A C 1
ATOM 2031 O O . VAL A 1 258 ? -17.158 -2.204 18.973 1.00 92.69 258 VAL A O 1
ATOM 2034 N N . GLY A 1 259 ? -16.027 -3.829 17.915 1.00 93.25 259 GLY A N 1
ATOM 2035 C CA . GLY A 1 259 ? -16.376 -3.426 16.547 1.00 93.25 259 GLY A CA 1
ATOM 2036 C C . GLY A 1 259 ? -17.741 -3.938 16.078 1.00 93.25 259 GLY A C 1
ATOM 2037 O O . GLY A 1 259 ? -18.192 -3.597 14.983 1.00 93.25 259 GLY A O 1
ATOM 2038 N N . GLY A 1 260 ? -18.409 -4.752 16.897 1.0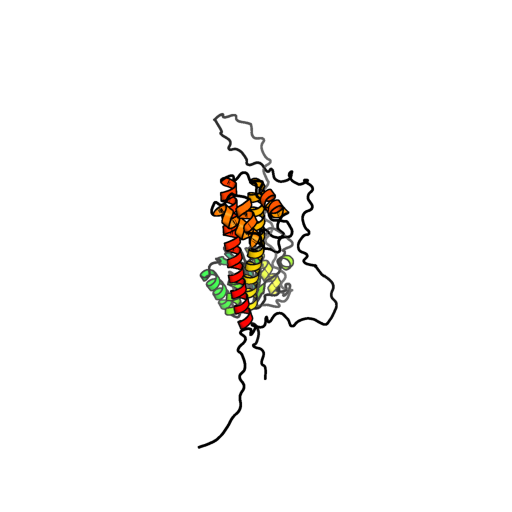0 92.75 260 GLY A N 1
ATOM 2039 C CA . GLY A 1 260 ? -19.731 -5.291 16.616 1.00 92.75 260 GLY A CA 1
ATOM 2040 C C . GLY A 1 260 ? -20.831 -4.237 16.758 1.00 92.75 260 GLY A C 1
ATOM 2041 O O . GLY A 1 260 ? -20.642 -3.182 17.363 1.00 92.75 260 GLY A O 1
ATOM 2042 N N . LYS A 1 261 ? -22.029 -4.552 16.248 1.00 93.00 261 LYS A N 1
ATOM 2043 C CA . LYS A 1 261 ? -23.204 -3.655 16.257 1.00 93.00 261 LYS A CA 1
ATOM 2044 C C . LYS A 1 261 ? -23.465 -3.014 17.629 1.00 93.00 261 LYS A C 1
ATOM 2046 O O . LYS A 1 261 ? -23.678 -1.810 17.705 1.00 93.00 261 LYS A O 1
ATOM 2051 N N . THR A 1 262 ? -23.422 -3.809 18.699 1.00 93.38 262 THR A N 1
ATOM 2052 C CA . THR A 1 262 ? -23.611 -3.337 20.080 1.00 93.38 262 THR A CA 1
ATOM 2053 C C . THR A 1 262 ? -22.475 -2.431 20.550 1.00 93.38 262 THR A C 1
ATOM 2055 O O . THR A 1 262 ? -22.749 -1.366 21.093 1.00 93.38 262 THR A O 1
ATOM 2058 N N . GLY A 1 263 ? -21.215 -2.820 20.329 1.00 94.56 263 GLY A N 1
ATOM 2059 C CA . GLY A 1 263 ? -20.059 -2.031 20.760 1.00 94.56 263 GLY A CA 1
ATOM 2060 C C . GLY A 1 263 ? -20.022 -0.654 20.099 1.00 94.56 263 GLY A C 1
ATOM 2061 O O . GLY A 1 263 ? -19.895 0.351 20.794 1.00 94.56 263 GLY A O 1
ATOM 2062 N N . LEU A 1 264 ? -20.253 -0.602 18.784 1.00 96.31 264 LEU A N 1
ATOM 2063 C CA . LEU A 1 264 ? -20.342 0.654 18.038 1.00 96.31 264 LEU A CA 1
ATOM 2064 C C . LEU A 1 264 ? -21.528 1.516 18.489 1.00 96.31 264 LEU A C 1
ATOM 2066 O O . LEU A 1 264 ? -21.332 2.699 18.728 1.00 96.31 264 LEU A O 1
ATOM 2070 N N . ALA A 1 265 ? -22.723 0.943 18.691 1.00 96.31 265 ALA A N 1
ATOM 2071 C CA . ALA A 1 265 ? -23.882 1.704 19.174 1.00 96.31 265 ALA A CA 1
ATOM 2072 C C . ALA A 1 265 ? -23.639 2.344 20.556 1.00 96.31 265 ALA A C 1
ATOM 2074 O O . ALA A 1 265 ? -24.028 3.486 20.787 1.00 96.31 265 ALA A O 1
ATOM 2075 N N . ILE A 1 266 ? -22.961 1.629 21.460 1.00 95.56 266 ILE A N 1
ATOM 2076 C CA . ILE A 1 266 ? -22.565 2.141 22.780 1.00 95.56 266 ILE A CA 1
ATOM 2077 C C . ILE A 1 266 ? -21.524 3.260 22.647 1.00 95.56 266 ILE A C 1
ATOM 2079 O O . ILE A 1 266 ? -21.660 4.294 23.296 1.00 95.56 266 ILE A O 1
ATOM 2083 N N . ILE A 1 267 ? -20.500 3.079 21.806 1.00 96.19 267 ILE A N 1
ATOM 2084 C CA . ILE A 1 267 ? -19.468 4.099 21.556 1.00 96.19 267 ILE A CA 1
ATOM 2085 C C . ILE A 1 267 ? -20.093 5.362 20.952 1.00 96.19 267 ILE A C 1
ATOM 2087 O O . ILE A 1 267 ? -19.842 6.460 21.446 1.00 96.19 267 ILE A O 1
ATOM 2091 N N . ASP A 1 268 ? -20.955 5.212 19.949 1.00 97.50 268 ASP A N 1
ATOM 2092 C CA . ASP A 1 268 ? -21.631 6.327 19.285 1.00 97.50 268 ASP A CA 1
ATOM 2093 C C . ASP A 1 268 ? -22.545 7.089 20.266 1.00 97.50 268 ASP A C 1
ATOM 2095 O O . ASP A 1 268 ? -22.563 8.319 20.253 1.00 97.50 268 ASP A O 1
ATOM 2099 N N . ALA A 1 269 ? -23.212 6.397 21.199 1.00 96.62 269 ALA A N 1
ATOM 2100 C CA . ALA A 1 269 ? -23.981 7.030 22.275 1.00 96.62 269 ALA A CA 1
ATOM 2101 C C . ALA A 1 269 ? -23.099 7.783 23.297 1.00 96.62 269 ALA A C 1
ATOM 2103 O O . ALA A 1 269 ? -23.434 8.899 23.694 1.00 96.62 269 ALA A O 1
ATOM 2104 N N . ILE A 1 270 ? -21.944 7.230 23.692 1.00 95.00 270 ILE A N 1
ATOM 2105 C CA . ILE A 1 270 ? -20.977 7.913 24.580 1.00 95.00 270 ILE A CA 1
ATOM 2106 C C . ILE A 1 270 ? -20.475 9.216 23.944 1.00 95.00 270 ILE A C 1
ATOM 2108 O O . ILE A 1 270 ? -20.369 10.242 24.630 1.00 95.00 270 ILE A O 1
ATOM 2112 N N . LEU A 1 271 ? -20.181 9.173 22.641 1.00 96.19 271 LEU A N 1
ATOM 2113 C CA . LEU A 1 271 ? -19.733 10.317 21.846 1.00 96.19 271 LEU A CA 1
ATOM 2114 C C . LEU A 1 271 ? -20.855 11.341 21.610 1.00 96.19 271 LEU A C 1
ATOM 2116 O O . LEU A 1 271 ? -20.580 12.538 21.615 1.00 96.19 271 LEU A O 1
ATOM 2120 N N . ALA A 1 272 ? -22.112 10.899 21.504 1.00 96.81 272 ALA A N 1
ATOM 2121 C CA . ALA A 1 272 ? -23.293 11.768 21.489 1.00 96.81 272 ALA A CA 1
ATOM 2122 C C . ALA A 1 272 ? -23.624 12.400 22.861 1.00 96.81 272 ALA A C 1
ATOM 2124 O O . ALA A 1 272 ? -24.486 13.273 22.940 1.00 96.81 272 ALA A O 1
ATOM 2125 N N . GLY A 1 273 ? -22.940 11.988 23.936 1.00 94.81 273 GLY A N 1
ATOM 2126 C CA . GLY A 1 273 ? -23.071 12.569 25.275 1.00 94.81 273 GLY A CA 1
ATOM 2127 C C . GLY A 1 273 ? -23.848 11.723 26.289 1.00 94.81 273 GLY A C 1
ATOM 2128 O O . GLY A 1 273 ? -23.980 12.150 27.433 1.00 94.81 273 GLY A O 1
ATOM 2129 N N . THR A 1 274 ? -24.318 10.522 25.939 1.00 94.94 274 THR A N 1
ATOM 2130 C CA . THR A 1 274 ? -24.981 9.612 26.890 1.00 94.94 274 THR A CA 1
ATOM 2131 C C . THR A 1 274 ? -23.980 9.077 27.914 1.00 94.94 274 THR A C 1
ATOM 2133 O O . THR A 1 274 ? -22.939 8.526 27.549 1.00 94.94 274 THR A O 1
ATOM 2136 N N . ARG A 1 275 ? -24.296 9.226 29.210 1.00 92.56 275 ARG A N 1
ATOM 2137 C CA . ARG A 1 275 ? -23.430 8.803 30.330 1.00 92.56 275 ARG A CA 1
ATOM 2138 C C . ARG A 1 275 ? -24.115 7.958 31.402 1.00 92.56 275 ARG A C 1
ATOM 2140 O O . ARG A 1 275 ? -23.410 7.470 32.281 1.00 92.56 275 ARG A O 1
ATOM 2147 N N . ASP A 1 276 ? -25.435 7.749 31.341 1.00 93.56 276 ASP A N 1
ATOM 2148 C CA . ASP A 1 276 ? -26.104 6.784 32.223 1.00 93.56 276 ASP A CA 1
ATOM 2149 C C . ASP A 1 276 ? -25.722 5.351 31.796 1.00 93.56 276 ASP A C 1
ATOM 2151 O O . ASP A 1 276 ? -26.057 4.932 30.681 1.00 93.56 276 ASP A O 1
ATOM 2155 N N . PRO A 1 277 ? -25.061 4.561 32.665 1.00 92.75 277 PRO A N 1
ATOM 2156 C CA . PRO A 1 277 ? -24.738 3.169 32.371 1.00 92.75 277 PRO A CA 1
ATOM 2157 C C . PRO A 1 277 ? -25.968 2.304 32.055 1.00 92.75 277 PRO A C 1
ATOM 2159 O O . PRO A 1 277 ? -25.839 1.305 31.352 1.00 92.75 277 PRO A O 1
ATOM 2162 N N . ARG A 1 278 ? -27.163 2.665 32.547 1.00 92.62 278 ARG A N 1
ATOM 2163 C CA . ARG A 1 278 ? -28.414 1.944 32.255 1.00 92.62 278 ARG A CA 1
ATOM 2164 C C . ARG A 1 278 ? -28.916 2.216 30.841 1.00 92.62 278 ARG A C 1
ATOM 2166 O O . ARG A 1 278 ? -29.349 1.286 30.168 1.00 92.62 278 ARG A O 1
ATOM 2173 N N . GLU A 1 279 ? -28.836 3.458 30.369 1.00 93.94 279 GLU A N 1
ATOM 2174 C CA . GLU A 1 279 ? -29.182 3.793 28.982 1.00 93.94 279 GLU A CA 1
ATOM 2175 C C . GLU A 1 279 ? -28.233 3.110 27.998 1.00 93.94 279 GLU A C 1
ATOM 2177 O O . GLU A 1 279 ? -28.689 2.479 27.046 1.00 93.94 279 GLU A O 1
ATOM 2182 N N . LEU A 1 280 ? -26.926 3.135 28.281 1.00 93.50 280 LEU A N 1
ATOM 2183 C CA . LEU A 1 280 ? -25.926 2.434 27.473 1.00 93.50 280 LEU A CA 1
ATOM 2184 C C . LEU A 1 280 ? -26.147 0.911 27.476 1.00 93.50 280 LEU A C 1
ATOM 2186 O O . LEU A 1 280 ? -26.030 0.273 26.430 1.00 93.50 280 LEU A O 1
ATOM 2190 N N . ALA A 1 281 ? -26.528 0.316 28.612 1.00 93.06 281 ALA A N 1
ATOM 2191 C CA . ALA A 1 281 ? -26.794 -1.120 28.698 1.00 93.06 281 ALA A CA 1
ATOM 2192 C C . ALA A 1 281 ? -28.015 -1.557 27.871 1.00 93.06 281 ALA A C 1
ATOM 2194 O O . ALA A 1 281 ? -28.010 -2.661 27.329 1.00 93.06 281 ALA A O 1
ATOM 2195 N N . ARG A 1 282 ? -29.026 -0.697 27.690 1.00 93.88 282 ARG A N 1
ATOM 2196 C CA . ARG A 1 282 ? -30.197 -0.982 26.835 1.00 93.88 282 ARG A CA 1
ATOM 2197 C C . ARG A 1 282 ? -29.869 -1.079 25.342 1.00 93.88 282 ARG A C 1
ATOM 2199 O O . ARG A 1 282 ? -30.652 -1.660 24.600 1.00 93.88 282 ARG A O 1
ATOM 2206 N N . LEU A 1 283 ? -28.715 -0.568 24.902 1.00 92.88 283 LEU A N 1
ATOM 2207 C CA . LEU A 1 283 ? -28.228 -0.693 23.518 1.00 92.88 283 LEU A CA 1
ATOM 2208 C C . LEU A 1 283 ? -27.656 -2.092 23.202 1.00 92.88 283 LEU A C 1
ATOM 2210 O O . LEU A 1 283 ? -27.231 -2.359 22.073 1.00 92.88 283 LEU A O 1
ATOM 2214 N N . ARG A 1 284 ? -27.622 -2.994 24.192 1.00 90.38 284 ARG A N 1
ATOM 2215 C CA . ARG A 1 284 ? -27.194 -4.385 24.013 1.00 90.38 284 ARG A CA 1
ATOM 2216 C C . ARG A 1 284 ? -28.108 -5.142 23.051 1.00 90.38 284 ARG A C 1
ATOM 2218 O O . ARG A 1 284 ? -29.328 -5.008 23.091 1.00 90.38 284 ARG A O 1
ATOM 2225 N N . ASP A 1 285 ? -27.518 -5.995 22.221 1.00 91.00 285 ASP A N 1
ATOM 2226 C CA . ASP A 1 285 ? -28.296 -6.983 21.476 1.00 91.00 285 ASP A CA 1
ATOM 2227 C C . ASP A 1 285 ? -28.776 -8.085 22.438 1.00 91.00 285 ASP A C 1
ATOM 2229 O O . ASP A 1 285 ? -28.094 -8.422 23.411 1.00 91.00 285 ASP A O 1
ATOM 2233 N N . TYR A 1 286 ? -29.938 -8.681 22.169 1.00 86.94 286 TYR A N 1
ATOM 2234 C CA . TYR A 1 286 ? -30.495 -9.759 22.994 1.00 86.94 286 TYR A CA 1
ATOM 2235 C C . TYR A 1 286 ? -29.600 -11.014 23.039 1.00 86.94 286 TYR A C 1
ATOM 2237 O O . TYR A 1 286 ? -29.773 -11.861 23.912 1.00 86.94 286 TYR A O 1
ATOM 2245 N N . ARG A 1 287 ? -28.640 -11.133 22.109 1.00 87.38 287 ARG A N 1
ATOM 2246 C CA . ARG A 1 287 ? -27.632 -12.204 22.042 1.00 87.38 287 ARG A CA 1
ATOM 2247 C C . ARG A 1 287 ? -26.410 -11.972 22.943 1.00 87.38 287 ARG A C 1
ATOM 2249 O O . ARG A 1 287 ? -25.532 -12.834 22.991 1.00 87.38 287 ARG A O 1
ATOM 2256 N N . CYS A 1 288 ? -26.305 -10.830 23.629 1.00 86.75 288 CYS A N 1
ATOM 2257 C CA . CYS A 1 288 ? -25.266 -10.612 24.637 1.00 86.75 288 CYS A CA 1
ATOM 2258 C C . CYS A 1 288 ? -25.419 -11.625 25.788 1.00 86.75 288 CYS A C 1
ATOM 2260 O O . CYS A 1 288 ? -26.516 -11.806 26.308 1.00 86.75 288 CYS A O 1
ATOM 2262 N N . ARG A 1 289 ? -24.314 -12.282 26.173 1.00 87.81 289 ARG A N 1
ATOM 2263 C CA . ARG A 1 289 ? -24.305 -13.335 27.208 1.00 87.81 289 ARG A CA 1
ATOM 2264 C C . ARG A 1 289 ? -24.592 -12.789 28.604 1.00 87.81 289 ARG A C 1
ATOM 2266 O O . ARG A 1 289 ? -25.408 -13.352 29.324 1.00 87.81 289 ARG A O 1
ATOM 2273 N N . GLU A 1 290 ? -23.914 -11.701 28.956 1.00 90.44 290 GLU A N 1
ATOM 2274 C CA . GLU A 1 290 ? -24.087 -11.011 30.234 1.00 90.44 290 GLU A CA 1
ATOM 2275 C C . GLU A 1 290 ? -25.460 -10.342 30.317 1.00 90.44 290 GLU A C 1
ATOM 2277 O O . GLU A 1 290 ? -26.041 -9.987 29.291 1.00 90.44 290 GLU A O 1
ATOM 2282 N N . ASP A 1 291 ? -25.984 -10.137 31.526 1.00 90.06 291 ASP A N 1
ATOM 2283 C CA . ASP A 1 291 ? -27.258 -9.448 31.740 1.00 90.06 291 ASP A CA 1
ATOM 2284 C C . ASP A 1 291 ? -27.121 -7.909 31.687 1.00 90.06 291 ASP A C 1
ATOM 2286 O O . ASP A 1 291 ? -26.023 -7.348 31.685 1.00 90.06 291 ASP A O 1
ATOM 2290 N N . GLU A 1 292 ? -28.252 -7.196 31.632 1.00 90.31 292 GLU A N 1
ATOM 2291 C CA . GLU A 1 292 ? -28.260 -5.724 31.555 1.00 90.31 292 GLU A CA 1
ATOM 2292 C C . GLU A 1 292 ? -27.578 -5.083 32.776 1.00 90.31 292 GLU A C 1
ATOM 2294 O O . GLU A 1 292 ? -26.895 -4.069 32.640 1.00 90.31 292 GLU A O 1
ATOM 2299 N N . LYS A 1 293 ? -27.696 -5.698 33.962 1.00 91.38 293 LYS A N 1
ATOM 2300 C CA . LYS A 1 293 ? -27.089 -5.191 35.203 1.00 91.38 293 LYS A CA 1
ATOM 2301 C C . LYS A 1 293 ? -25.567 -5.320 35.185 1.00 91.38 293 LYS A C 1
ATOM 2303 O O . LYS A 1 293 ? -24.876 -4.386 35.591 1.00 91.38 293 LYS A O 1
ATOM 2308 N N . THR A 1 294 ? -25.042 -6.445 34.706 1.00 91.56 294 THR A N 1
ATOM 2309 C CA . THR A 1 294 ? -23.597 -6.692 34.585 1.00 91.56 294 THR A CA 1
ATOM 2310 C C . THR A 1 294 ? -22.979 -5.791 33.521 1.00 91.56 294 THR A C 1
ATOM 2312 O O . THR A 1 294 ? -21.930 -5.190 33.761 1.00 91.56 294 THR A O 1
ATOM 2315 N N . ILE A 1 295 ? -23.670 -5.598 32.395 1.00 88.94 295 ILE A N 1
ATOM 2316 C CA . ILE A 1 295 ? -23.256 -4.653 31.352 1.00 88.94 295 ILE A CA 1
ATOM 2317 C C . ILE A 1 295 ? -23.252 -3.216 31.897 1.00 88.94 295 ILE A C 1
ATOM 2319 O O . ILE A 1 295 ? -22.221 -2.553 31.814 1.00 88.94 295 ILE A O 1
ATOM 2323 N N . ALA A 1 296 ? -24.321 -2.763 32.563 1.00 92.69 296 ALA A N 1
ATOM 2324 C CA . ALA A 1 296 ? -24.361 -1.441 33.199 1.00 92.69 296 ALA A CA 1
ATOM 2325 C C . ALA A 1 296 ? -23.239 -1.252 34.242 1.00 92.69 296 ALA A C 1
ATOM 2327 O O . ALA A 1 296 ? -22.642 -0.181 34.330 1.00 92.69 296 ALA A O 1
ATOM 2328 N N . LYS A 1 297 ? -22.879 -2.296 35.003 1.00 92.38 297 LYS A N 1
ATOM 2329 C CA . LYS A 1 297 ? -21.745 -2.250 35.942 1.00 92.38 297 LYS A CA 1
ATOM 2330 C C . LYS A 1 297 ? -20.397 -2.057 35.232 1.00 92.38 297 LYS A C 1
ATOM 2332 O O . LYS A 1 297 ? -19.539 -1.355 35.755 1.00 92.38 297 LYS A O 1
ATOM 2337 N N . ALA A 1 298 ? -20.198 -2.641 34.051 1.00 90.00 298 ALA A N 1
ATOM 2338 C CA . ALA A 1 298 ? -18.983 -2.441 33.254 1.00 90.00 298 ALA A CA 1
ATOM 2339 C C . ALA A 1 298 ? -18.906 -1.051 32.588 1.00 90.00 298 ALA A C 1
ATOM 2341 O O . ALA A 1 298 ? -17.837 -0.647 32.129 1.00 90.00 298 ALA A O 1
ATOM 2342 N N . MET A 1 299 ? -20.022 -0.317 32.552 1.00 88.50 299 MET A N 1
ATOM 2343 C CA . MET A 1 299 ? -20.168 0.986 31.898 1.00 88.50 299 MET A CA 1
ATOM 2344 C C . MET A 1 299 ? -19.981 2.188 32.845 1.00 88.50 299 MET A C 1
ATOM 2346 O O . MET A 1 299 ? -20.155 3.335 32.436 1.00 88.50 299 MET A O 1
ATOM 2350 N N . THR A 1 300 ? -19.602 1.969 34.108 1.00 87.00 300 THR A N 1
ATOM 2351 C CA . THR A 1 300 ? -19.242 3.057 35.033 1.00 87.00 300 THR A CA 1
ATOM 2352 C C . THR A 1 300 ? -17.827 3.568 34.742 1.00 87.00 300 THR A C 1
ATOM 2354 O O . THR A 1 300 ? -16.853 2.865 35.021 1.00 87.00 300 THR A O 1
ATOM 2357 N N . GLY A 1 301 ? -17.702 4.785 34.204 1.00 85.75 301 GLY A N 1
ATOM 2358 C CA . GLY A 1 301 ? -16.418 5.387 33.825 1.00 85.75 301 GLY A CA 1
ATOM 2359 C C . GLY A 1 301 ? -16.149 6.766 34.437 1.00 85.75 301 GLY A C 1
ATOM 2360 O O . GLY A 1 301 ? -17.026 7.380 35.038 1.00 85.75 301 GLY A O 1
ATOM 2361 N N . THR A 1 302 ? -14.916 7.253 34.270 1.00 88.94 302 THR A N 1
ATOM 2362 C CA . THR A 1 302 ? -14.446 8.576 34.735 1.00 88.94 302 THR A CA 1
ATOM 2363 C C . THR A 1 302 ? -14.569 9.688 33.690 1.00 88.94 302 THR A C 1
ATOM 2365 O O . THR A 1 302 ? -14.325 10.845 34.013 1.00 88.94 302 THR A O 1
ATOM 2368 N N . TRP A 1 303 ? -14.960 9.352 32.454 1.00 91.12 303 TRP A N 1
ATOM 2369 C CA . TRP A 1 303 ? -15.405 10.298 31.416 1.00 91.12 303 TRP A CA 1
ATOM 2370 C C . TRP A 1 303 ? -14.427 11.431 31.036 1.00 91.12 303 TRP A C 1
ATOM 2372 O O . TRP A 1 303 ? -14.863 12.512 30.648 1.00 91.12 303 TRP A O 1
ATOM 2382 N N . ARG A 1 304 ? -13.116 11.174 31.117 1.00 92.81 304 ARG A N 1
ATOM 2383 C CA . ARG A 1 304 ? -12.040 12.127 30.783 1.00 92.81 304 ARG A CA 1
ATOM 2384 C C . ARG A 1 304 ? -12.128 12.639 29.337 1.00 92.81 304 ARG A C 1
ATOM 2386 O O . ARG A 1 304 ? -12.239 11.839 28.408 1.00 92.81 304 ARG A O 1
ATOM 2393 N N . GLU A 1 305 ? -12.037 13.954 29.147 1.00 94.88 305 GLU A N 1
ATOM 2394 C CA . GLU A 1 305 ? -12.238 14.628 27.853 1.00 94.88 305 GLU A CA 1
ATOM 2395 C C . GLU A 1 305 ? -11.216 14.212 26.790 1.00 94.88 305 GLU A C 1
ATOM 2397 O O . GLU A 1 305 ? -11.583 13.936 25.649 1.00 94.88 305 GLU A O 1
ATOM 2402 N N . GLU A 1 306 ? -9.947 14.073 27.164 1.00 96.56 306 GLU A N 1
ATOM 2403 C CA . GLU A 1 306 ? -8.878 13.642 26.267 1.00 96.56 306 GLU A CA 1
ATOM 2404 C C . GLU A 1 306 ? -9.071 12.193 25.787 1.00 96.56 306 GLU A C 1
ATOM 2406 O O . GLU A 1 306 ? -8.803 11.879 24.627 1.00 96.56 306 GLU A O 1
ATOM 2411 N N . CYS A 1 307 ? -9.625 11.320 26.636 1.00 96.62 307 CYS A N 1
ATOM 2412 C CA . CYS A 1 307 ? -9.957 9.946 26.262 1.00 96.62 307 CYS A CA 1
ATOM 2413 C C . CYS A 1 307 ? -11.204 9.883 25.367 1.00 96.62 307 CYS A C 1
ATOM 2415 O O . CYS A 1 307 ? -11.288 9.027 24.490 1.00 96.62 307 CYS A O 1
ATOM 2417 N N . LEU A 1 308 ? -12.168 10.790 25.554 1.00 96.81 308 LEU A N 1
ATOM 2418 C CA . LEU A 1 308 ? -13.328 10.928 24.668 1.00 96.81 308 LEU A CA 1
ATOM 2419 C C . LEU A 1 308 ? -12.919 11.456 23.289 1.00 96.81 308 LEU A C 1
ATOM 2421 O O . LEU A 1 308 ? -13.421 10.970 22.278 1.00 96.81 308 LEU A O 1
ATOM 2425 N N . PHE A 1 309 ? -11.975 12.399 23.238 1.00 97.75 309 PHE A N 1
ATOM 2426 C CA . PHE A 1 309 ? -11.391 12.879 21.989 1.00 97.75 309 PHE A CA 1
ATOM 2427 C C . PHE A 1 309 ? -10.648 11.759 21.244 1.00 97.75 309 PHE A C 1
ATOM 2429 O O . PHE A 1 309 ? -10.878 11.565 20.051 1.00 97.75 309 PHE A O 1
ATOM 2436 N N . GLU A 1 310 ? -9.814 10.981 21.945 1.00 97.56 310 GLU A N 1
ATOM 2437 C CA . GLU A 1 310 ? -9.135 9.806 21.381 1.00 97.56 310 GLU A CA 1
ATOM 2438 C C . GLU A 1 310 ? -10.141 8.775 20.838 1.00 97.56 310 GLU A C 1
ATOM 2440 O O . GLU A 1 310 ? -10.017 8.332 19.695 1.00 97.56 310 GLU A O 1
ATOM 2445 N N . LEU A 1 311 ? -11.180 8.454 21.620 1.00 97.88 311 LEU A N 1
ATOM 2446 C CA . LEU A 1 311 ? -12.261 7.553 21.212 1.00 97.88 311 LEU A CA 1
ATOM 2447 C C . LEU A 1 311 ? -12.973 8.053 19.945 1.00 97.88 311 LEU A C 1
ATOM 2449 O O . LEU A 1 311 ? -13.277 7.251 19.063 1.00 97.88 311 LEU A O 1
ATOM 2453 N N . ALA A 1 312 ? -13.208 9.365 19.829 1.00 98.31 312 ALA A N 1
ATOM 2454 C CA . ALA A 1 312 ? -13.839 9.975 18.662 1.00 98.31 312 ALA A CA 1
ATOM 2455 C C . ALA A 1 312 ? -12.979 9.850 17.393 1.00 98.31 312 ALA A C 1
ATOM 2457 O O . ALA A 1 312 ? -13.510 9.499 16.337 1.00 98.31 312 ALA A O 1
ATOM 2458 N N . GLN A 1 313 ? -11.663 10.090 17.485 1.00 98.50 313 GLN A N 1
ATOM 2459 C CA . GLN A 1 313 ? -10.762 9.908 16.338 1.00 98.50 313 GLN A CA 1
ATOM 2460 C C . GLN A 1 313 ? -10.695 8.431 15.928 1.00 98.50 313 GLN A C 1
ATOM 2462 O O . GLN A 1 313 ? -10.968 8.106 14.775 1.00 98.50 313 GLN A O 1
ATOM 2467 N N . ALA A 1 314 ? -10.466 7.520 16.879 1.00 98.06 314 ALA A N 1
ATOM 2468 C CA . ALA A 1 314 ? -10.390 6.087 16.600 1.00 98.06 314 ALA A CA 1
ATOM 2469 C C . ALA A 1 314 ? -11.701 5.528 16.005 1.00 98.06 314 ALA A C 1
ATOM 2471 O O . ALA A 1 314 ? -11.675 4.705 15.088 1.00 98.06 314 ALA A O 1
ATOM 2472 N N . ARG A 1 315 ? -12.868 6.013 16.458 1.00 98.12 315 ARG A N 1
ATOM 2473 C CA . ARG A 1 315 ? -14.182 5.640 15.904 1.00 98.12 315 ARG A CA 1
ATOM 2474 C C . ARG A 1 315 ? -14.398 6.149 14.474 1.00 98.12 315 ARG A C 1
ATOM 2476 O O . ARG A 1 315 ? -15.010 5.442 13.663 1.00 98.12 315 ARG A O 1
ATOM 2483 N N . LYS A 1 316 ? -13.904 7.352 14.164 1.00 98.31 316 LYS A N 1
ATOM 2484 C CA . LYS A 1 316 ? -13.929 7.945 12.820 1.00 98.31 316 LYS A CA 1
ATOM 2485 C C . LYS A 1 316 ? -13.012 7.183 11.862 1.00 98.31 316 LYS A C 1
ATOM 2487 O O . LYS A 1 316 ? -13.447 6.833 10.768 1.00 98.31 316 LYS A O 1
ATOM 2492 N N . ASP A 1 317 ? -11.795 6.867 12.291 1.00 98.25 317 ASP A N 1
ATOM 2493 C CA . ASP A 1 317 ? -10.824 6.117 11.491 1.00 98.25 317 ASP A CA 1
ATOM 2494 C C . ASP A 1 317 ? -11.305 4.683 11.232 1.00 98.25 317 ASP A C 1
ATOM 2496 O O . ASP A 1 317 ? -11.282 4.218 10.091 1.00 98.25 317 ASP A O 1
ATOM 2500 N N . TYR A 1 318 ? -11.880 4.022 12.245 1.00 98.25 318 TYR A N 1
ATOM 2501 C CA . TYR A 1 318 ? -12.557 2.732 12.081 1.00 98.25 318 TYR A CA 1
ATOM 2502 C C . TYR A 1 318 ? -13.638 2.780 10.987 1.00 98.25 318 TYR A C 1
ATOM 2504 O O . TYR A 1 318 ? -13.714 1.870 10.159 1.00 98.25 318 TYR A O 1
ATOM 2512 N N . GLN A 1 319 ? -14.460 3.838 10.955 1.00 97.81 319 GLN A N 1
ATOM 2513 C CA . GLN A 1 319 ? -15.479 4.013 9.916 1.00 97.81 319 GLN A CA 1
ATOM 2514 C C . GLN A 1 319 ? -14.840 4.207 8.537 1.00 97.81 319 GLN A C 1
ATOM 2516 O O . GLN A 1 319 ? -15.152 3.468 7.609 1.00 97.81 319 GLN A O 1
ATOM 2521 N N . HIS A 1 320 ? -13.886 5.135 8.429 1.00 98.06 320 HIS A N 1
ATOM 2522 C CA . HIS A 1 320 ? -13.192 5.437 7.180 1.00 98.06 320 HIS A CA 1
ATOM 2523 C C . HIS A 1 320 ? -12.526 4.198 6.561 1.00 98.06 320 HIS A C 1
ATOM 2525 O O . HIS A 1 320 ? -12.666 3.949 5.363 1.00 98.06 320 HIS A O 1
ATOM 2531 N N . PHE A 1 321 ? -11.831 3.386 7.363 1.00 98.19 321 PHE A N 1
ATOM 2532 C CA . PHE A 1 321 ? -11.200 2.167 6.862 1.00 98.19 321 PHE A CA 1
ATOM 2533 C C . PHE A 1 321 ? -12.216 1.072 6.516 1.00 98.19 321 PHE A C 1
ATOM 2535 O O . PHE A 1 321 ? -11.971 0.308 5.585 1.00 98.19 321 PHE A O 1
ATOM 2542 N N . LYS A 1 322 ? -13.361 1.004 7.208 1.00 97.06 322 LYS A N 1
ATOM 2543 C CA . LYS A 1 322 ? -14.459 0.081 6.880 1.00 97.06 322 LYS A CA 1
ATOM 2544 C C . LYS A 1 322 ? -15.093 0.410 5.532 1.00 97.06 322 LYS A C 1
ATOM 2546 O O . LYS A 1 322 ? -15.263 -0.495 4.717 1.00 97.06 322 LYS A O 1
ATOM 2551 N N . ASP A 1 323 ? -15.346 1.687 5.276 1.00 98.00 323 ASP A N 1
ATOM 2552 C CA . ASP A 1 323 ? -15.883 2.158 3.999 1.00 98.00 323 ASP A CA 1
ATOM 2553 C C . ASP A 1 323 ? -14.844 1.949 2.878 1.00 98.00 323 ASP A C 1
ATOM 2555 O O . ASP A 1 323 ? -15.141 1.323 1.862 1.00 98.00 323 ASP A O 1
ATOM 2559 N N . SER A 1 324 ? -13.570 2.282 3.129 1.00 98.06 324 SER A N 1
ATOM 2560 C CA . SER A 1 324 ? -12.468 2.043 2.180 1.00 98.06 324 SER A CA 1
ATOM 2561 C C . SER A 1 324 ? -12.250 0.556 1.836 1.00 98.06 324 SER A C 1
ATOM 2563 O O . SER A 1 324 ? -11.751 0.250 0.750 1.00 98.06 324 SER A O 1
ATOM 2565 N N . ILE A 1 325 ? -12.618 -0.388 2.714 1.00 98.31 325 ILE A N 1
ATOM 2566 C CA . ILE A 1 325 ? -12.619 -1.829 2.395 1.00 98.31 325 ILE A CA 1
ATOM 2567 C C . ILE A 1 325 ? -13.771 -2.184 1.455 1.00 98.31 325 ILE A C 1
ATOM 2569 O O . ILE A 1 325 ? -13.537 -2.934 0.510 1.00 98.31 325 ILE A O 1
ATOM 2573 N N . ALA A 1 326 ? -14.970 -1.635 1.668 1.00 98.19 326 ALA A N 1
ATOM 2574 C CA . ALA A 1 326 ? -16.114 -1.852 0.782 1.00 98.19 326 ALA A CA 1
ATOM 2575 C C . ALA A 1 326 ? -15.866 -1.281 -0.629 1.00 98.19 326 ALA A C 1
ATOM 2577 O O . ALA A 1 326 ? -16.176 -1.943 -1.625 1.00 98.19 326 ALA A O 1
ATOM 2578 N N . ASP A 1 327 ? -15.212 -0.119 -0.725 1.00 98.25 327 ASP A N 1
ATOM 2579 C CA . ASP A 1 327 ? -14.741 0.450 -1.995 1.00 98.25 327 ASP A CA 1
ATOM 2580 C C . ASP A 1 327 ? -13.750 -0.495 -2.696 1.00 98.25 327 ASP A C 1
ATOM 2582 O O . ASP A 1 327 ? -13.876 -0.785 -3.889 1.00 98.25 327 ASP A O 1
ATOM 2586 N N . CYS A 1 328 ? -12.776 -1.032 -1.946 1.00 98.25 328 CYS A N 1
ATOM 2587 C CA . CYS A 1 328 ? -11.818 -2.003 -2.476 1.00 98.25 328 CYS A CA 1
ATOM 2588 C C . CYS A 1 328 ? -12.499 -3.299 -2.940 1.00 98.25 328 CYS A C 1
ATOM 2590 O O . CYS A 1 328 ? -12.125 -3.823 -3.985 1.00 98.25 328 CYS A O 1
ATOM 2592 N N . ASP A 1 329 ? -13.470 -3.823 -2.187 1.00 98.12 329 ASP A N 1
ATOM 2593 C CA . ASP A 1 329 ? -14.211 -5.039 -2.544 1.00 98.12 329 ASP A CA 1
ATOM 2594 C C . ASP A 1 329 ? -15.038 -4.846 -3.822 1.00 98.12 329 ASP A C 1
ATOM 2596 O O . ASP A 1 329 ? -15.030 -5.712 -4.699 1.00 98.12 329 ASP A O 1
ATOM 2600 N N . THR A 1 330 ? -15.657 -3.674 -3.982 1.00 97.56 330 THR A N 1
ATOM 2601 C CA . THR A 1 330 ? -16.396 -3.292 -5.195 1.00 97.56 330 THR A CA 1
ATOM 2602 C C . THR A 1 330 ? -15.472 -3.227 -6.417 1.00 97.56 330 THR A C 1
ATOM 2604 O O . THR A 1 330 ? -15.759 -3.819 -7.459 1.00 97.56 330 THR A O 1
ATOM 2607 N N . GLU A 1 331 ? -14.316 -2.569 -6.292 1.00 96.75 331 GLU A N 1
ATOM 2608 C CA . GLU A 1 331 ? -13.333 -2.454 -7.378 1.00 96.75 331 GLU A CA 1
ATOM 2609 C C . GLU A 1 331 ? -12.646 -3.796 -7.708 1.00 96.75 331 GLU A C 1
ATOM 2611 O O . GLU A 1 331 ? -12.323 -4.062 -8.869 1.00 96.75 331 GLU A O 1
ATOM 2616 N N . ILE A 1 332 ? -12.450 -4.673 -6.715 1.00 96.06 332 ILE A N 1
ATOM 2617 C CA . ILE A 1 332 ? -11.960 -6.046 -6.918 1.00 96.06 332 ILE A CA 1
ATOM 2618 C C . ILE A 1 332 ? -12.978 -6.863 -7.720 1.00 96.06 332 ILE A C 1
ATOM 2620 O O . ILE A 1 332 ? -12.588 -7.481 -8.713 1.00 96.06 332 ILE A O 1
ATOM 2624 N N . ALA A 1 333 ? -14.261 -6.836 -7.343 1.00 95.00 333 ALA A N 1
ATOM 2625 C CA . ALA A 1 333 ? -15.321 -7.548 -8.059 1.00 95.00 333 ALA A CA 1
ATOM 2626 C C . ALA A 1 333 ? -15.404 -7.100 -9.530 1.00 95.00 333 ALA A C 1
ATOM 2628 O O . ALA A 1 333 ? -15.262 -7.923 -10.435 1.00 95.00 333 ALA A O 1
ATOM 2629 N N . ARG A 1 334 ? -15.477 -5.784 -9.770 1.00 93.88 334 ARG A N 1
ATOM 2630 C CA . ARG A 1 334 ? -15.518 -5.183 -11.115 1.00 93.88 334 ARG A CA 1
ATOM 2631 C C . ARG A 1 334 ? -14.326 -5.590 -11.997 1.00 93.88 334 ARG A C 1
ATOM 2633 O O . ARG A 1 334 ? -14.468 -5.791 -13.203 1.00 93.88 334 ARG A O 1
ATOM 2640 N N . ARG A 1 335 ? -13.124 -5.717 -11.418 1.00 92.94 335 ARG A N 1
ATOM 2641 C CA . ARG A 1 335 ? -11.928 -6.182 -12.149 1.00 92.94 335 ARG A CA 1
ATOM 2642 C C . ARG A 1 335 ? -11.954 -7.680 -12.431 1.00 92.94 335 ARG A C 1
ATOM 2644 O O . ARG A 1 335 ? -11.517 -8.085 -13.506 1.00 92.94 335 ARG A O 1
ATOM 2651 N N . LEU A 1 336 ? -12.460 -8.493 -11.505 1.00 92.81 336 LEU A N 1
ATOM 2652 C CA . LEU A 1 336 ? -12.604 -9.938 -11.702 1.00 92.81 336 LEU A CA 1
ATOM 2653 C C . LEU A 1 336 ? -13.603 -10.262 -12.821 1.00 92.81 336 LEU A C 1
ATOM 2655 O O . LEU A 1 336 ? -13.305 -11.120 -13.645 1.00 92.81 336 LEU A O 1
ATOM 2659 N N . GLU A 1 337 ? -14.709 -9.522 -12.931 1.00 90.31 337 GLU A N 1
ATOM 2660 C CA . GLU A 1 337 ? -15.676 -9.641 -14.040 1.00 90.31 337 GLU A CA 1
ATOM 2661 C C . GLU A 1 337 ? -15.062 -9.386 -15.427 1.00 90.31 337 GLU A C 1
ATOM 2663 O O . GLU A 1 337 ? -15.537 -9.922 -16.423 1.00 90.31 337 GLU A O 1
ATOM 2668 N N . THR A 1 338 ? -13.999 -8.576 -15.502 1.00 86.12 338 THR A N 1
ATOM 2669 C CA . THR A 1 338 ? -13.269 -8.302 -16.755 1.00 86.12 338 THR A CA 1
ATOM 2670 C C . THR A 1 338 ? -12.213 -9.375 -17.060 1.00 86.12 338 THR A C 1
ATOM 2672 O O . THR A 1 338 ? -11.790 -9.528 -18.202 1.00 86.12 338 THR A O 1
ATOM 2675 N N . LEU A 1 339 ? -11.747 -10.094 -16.034 1.00 85.31 339 LEU A N 1
ATOM 2676 C CA . LEU A 1 339 ? -10.651 -11.066 -16.111 1.00 85.31 339 LEU A CA 1
ATOM 2677 C C . LEU A 1 339 ? -11.118 -12.510 -16.295 1.00 85.31 339 LEU A C 1
ATOM 2679 O O . LEU A 1 339 ? -10.391 -13.317 -16.872 1.00 85.31 339 LEU A O 1
ATOM 2683 N N . LEU A 1 340 ? -12.288 -12.849 -15.761 1.00 79.31 340 LEU A N 1
ATOM 2684 C CA . LEU A 1 340 ? -12.860 -14.182 -15.865 1.00 79.31 340 LEU A CA 1
ATOM 2685 C C . LEU A 1 340 ? -13.732 -14.257 -17.127 1.00 79.31 340 LEU A C 1
ATOM 2687 O O . LEU A 1 340 ? -14.594 -13.394 -17.310 1.00 79.31 340 LEU A O 1
ATOM 2691 N N . PRO A 1 341 ? -13.556 -15.268 -17.999 1.00 63.62 341 PRO A N 1
ATOM 2692 C CA . PRO A 1 341 ? -14.481 -15.474 -19.104 1.00 63.62 341 PRO A CA 1
ATOM 2693 C C . PRO A 1 341 ? -15.887 -15.703 -18.542 1.00 63.62 341 PRO A C 1
ATOM 2695 O O . PRO A 1 341 ? -16.062 -16.436 -17.564 1.00 63.62 341 PRO A O 1
ATOM 2698 N N . LYS A 1 342 ? -16.900 -15.083 -19.159 1.00 63.12 342 LYS A N 1
ATOM 2699 C CA . LYS A 1 342 ? -18.296 -15.376 -18.812 1.00 63.12 342 LYS A CA 1
ATOM 2700 C C . LYS A 1 342 ? -18.538 -16.875 -19.018 1.00 63.12 342 LYS A C 1
ATOM 2702 O O . LYS A 1 342 ? -18.145 -17.381 -20.069 1.00 63.12 342 LYS A O 1
ATOM 2707 N N . PRO A 1 343 ? -19.174 -17.582 -18.068 1.00 59.47 343 PRO A N 1
ATOM 2708 C CA . PRO A 1 343 ? -19.501 -18.985 -18.262 1.00 59.47 343 PRO A CA 1
ATOM 2709 C C . PRO A 1 343 ? -20.472 -19.109 -19.439 1.00 59.47 343 PRO A C 1
ATOM 2711 O O . PRO A 1 343 ? -21.611 -18.644 -19.372 1.00 59.47 343 PRO A O 1
ATOM 2714 N N . SER A 1 344 ? -19.997 -19.715 -20.523 1.00 52.88 344 SER A N 1
ATOM 2715 C CA . SER A 1 344 ? -20.813 -20.136 -21.655 1.00 52.88 344 SER A CA 1
ATOM 2716 C C . SER A 1 344 ? -21.650 -21.337 -21.225 1.00 52.88 344 SER A C 1
ATOM 2718 O O . SER A 1 344 ? -21.188 -22.476 -21.270 1.00 52.88 344 SER A O 1
ATOM 2720 N N . TYR A 1 345 ? -22.864 -21.056 -20.759 1.00 61.16 345 TYR A N 1
ATOM 2721 C CA . TYR A 1 345 ? -23.937 -22.039 -20.707 1.00 61.16 345 TYR A CA 1
ATOM 2722 C C . TYR A 1 345 ? -24.572 -22.098 -22.102 1.00 61.16 345 TYR A C 1
ATOM 2724 O O . TYR A 1 345 ? -25.420 -21.264 -22.423 1.00 61.16 345 TYR A O 1
ATOM 2732 N N . GLU A 1 346 ? -24.092 -23.037 -22.919 1.00 45.66 346 GLU A N 1
ATOM 2733 C CA . GLU A 1 346 ? -24.790 -23.553 -24.108 1.00 45.66 346 GLU A CA 1
ATOM 2734 C C . GLU A 1 346 ? -25.656 -24.762 -23.716 1.00 45.66 346 GLU A C 1
ATOM 2736 O O . GLU A 1 346 ? -25.203 -25.543 -22.843 1.00 45.66 346 GLU A O 1
#

Radius of gyration: 33.47 Å; chains: 1; bounding box: 125×65×68 Å

Secondary structure (DSSP, 8-state):
----------------PPPPGGG---------------PPPPP--S----TTS--PPPPPPPP-------PPPPPPP----PPPPPPPPPPPTTSPPS-TTEEEEEE-SSEEEEE--TTT-TT-EEEEESSHHHHHHHHHHHHHTT--EEEEEESSSTHHHHHHHHHHTT-EEEEBPTTTS---SS---HHHHHHHHHHHHHTT---BPP---HHHHHHHHHHHHHHHHHHHHHHHHHHHHHHHHHTT--GGGTSS-TTSHHHHHHHHHHHTT---HHHHHHTS-TT-SS-HHHHHHHT-----HHHHHHHHHHHHHHHHHHHHHHHHHHHHHHHHHHHSPP----